Protein AF-A0A3M1PKY1-F1 (afdb_monomer_lite)

Radius of gyration: 22.25 Å; chains: 1; bounding box: 56×46×59 Å

Foldseek 3Di:
DPPPDQQFGPVQVAQLQADPVQVDPPHRHHGQADDQDCVPDDPPDDSDDPADDGPDNGGHDPPNRPVPADVVSLVVLLLQAWAADVVHPPPDLATDGDCCPVRPFWFFAQVQWDQDPVRAIDTHFTFGLQAAPPDQTQDDPFLRSHSGRLASVRSVVQVVQGWDFDAFQVAAHPPGGTNDGPGTHTDSHNHDPPPTDGNDDPSDGDDPDDDRDPPHDD

Secondary structure (DSSP, 8-state):
--SS-SS--GGGG-GGGB-S-TTSTT-TT-B-BPP--GGG--TTS-SS-S---TT--PPBPTTTTTTTS-SSTHHHHHHSSEE--SSPPTT----EES-TTTS-SEE-BGGG-EE-TTS-EE----EESS---STT-S--S-GGGTTS-SSHHHHHHHGGG--EEEEGGGSBPTTSSB--TT-EEEES--S--TTPPPPPPSP----------S----

Structure (mmCIF, N/CA/C/O backbone):
data_AF-A0A3M1PKY1-F1
#
_entry.id   AF-A0A3M1PKY1-F1
#
loop_
_atom_site.group_PDB
_atom_site.id
_atom_site.type_symbol
_atom_site.label_atom_id
_atom_site.label_alt_id
_atom_site.label_comp_id
_atom_site.label_asym_id
_atom_site.label_entity_id
_atom_site.label_seq_id
_atom_site.pdbx_PDB_ins_code
_atom_site.Cartn_x
_atom_site.Cartn_y
_atom_site.Cartn_z
_atom_site.occupancy
_atom_site.B_iso_or_equiv
_atom_site.auth_seq_id
_atom_site.auth_comp_id
_atom_site.auth_asym_id
_atom_site.auth_atom_id
_atom_site.pdbx_PDB_model_num
ATOM 1 N N . ARG A 1 1 ? -0.042 10.122 6.896 1.00 77.00 1 ARG A N 1
ATOM 2 C CA . ARG A 1 1 ? -1.422 10.672 6.772 1.00 77.00 1 ARG A CA 1
ATOM 3 C C . ARG A 1 1 ? -2.394 9.590 7.223 1.00 77.00 1 ARG A C 1
ATOM 5 O O . ARG A 1 1 ? -2.199 8.469 6.791 1.00 77.00 1 ARG A O 1
ATOM 12 N N . TYR A 1 2 ? -3.413 9.879 8.033 1.00 86.12 2 TYR A N 1
ATOM 13 C CA . TYR A 1 2 ? -4.391 8.859 8.444 1.00 86.12 2 TYR A CA 1
ATOM 14 C C . TYR A 1 2 ? -5.726 9.064 7.733 1.00 86.12 2 TYR A C 1
ATOM 16 O O . TYR A 1 2 ? -6.559 9.838 8.189 1.00 86.12 2 TYR A O 1
ATOM 24 N N . SER A 1 3 ? -5.879 8.438 6.563 1.00 87.69 3 SER A N 1
ATOM 25 C CA . SER A 1 3 ? -7.118 8.470 5.774 1.00 87.69 3 SER A CA 1
ATOM 26 C C . SER A 1 3 ? -7.299 7.176 4.952 1.00 87.69 3 SER A C 1
ATOM 28 O O . SER A 1 3 ? -7.178 7.218 3.730 1.00 87.69 3 SER A O 1
ATOM 30 N N . PRO A 1 4 ? -7.528 6.024 5.614 1.00 91.12 4 PRO A N 1
ATOM 31 C CA . PRO A 1 4 ? -7.287 5.759 7.037 1.00 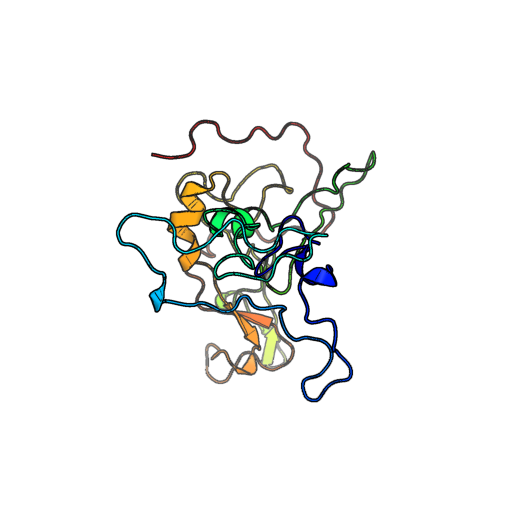91.12 4 PRO A CA 1
ATOM 32 C C . PRO A 1 4 ? -5.804 5.441 7.329 1.00 91.12 4 PRO A C 1
ATOM 34 O O . PRO A 1 4 ? -5.302 5.812 8.382 1.00 91.12 4 PRO A O 1
ATOM 37 N N . GLY A 1 5 ? -5.041 4.889 6.386 1.00 91.94 5 GLY A N 1
ATOM 38 C CA . GLY A 1 5 ? -3.658 4.445 6.610 1.00 91.94 5 GLY A CA 1
ATOM 39 C C . GLY A 1 5 ? -3.345 3.207 5.773 1.00 91.94 5 GLY A C 1
ATOM 40 O O . GLY A 1 5 ? -4.049 2.958 4.800 1.00 91.94 5 GLY A O 1
ATOM 41 N N . ILE A 1 6 ? -2.313 2.450 6.157 1.00 93.62 6 ILE A N 1
ATOM 42 C CA . ILE A 1 6 ? -2.043 1.107 5.613 1.00 93.62 6 ILE A CA 1
ATOM 43 C C . ILE A 1 6 ? -2.319 0.056 6.694 1.00 93.62 6 ILE A C 1
ATOM 45 O O . ILE A 1 6 ? -3.323 -0.639 6.608 1.00 93.62 6 ILE A O 1
ATOM 49 N N . ASP A 1 7 ? -1.496 -0.015 7.744 1.00 93.94 7 ASP A N 1
ATOM 50 C CA . ASP A 1 7 ? -1.654 -1.032 8.800 1.00 93.94 7 ASP A CA 1
ATOM 51 C C . ASP A 1 7 ? -2.586 -0.583 9.929 1.00 93.94 7 ASP A C 1
ATOM 53 O O . ASP A 1 7 ? -3.397 -1.357 10.429 1.00 93.94 7 ASP A O 1
ATOM 57 N N . LEU A 1 8 ? -2.450 0.679 10.344 1.00 94.75 8 LEU A N 1
ATOM 58 C CA . LEU A 1 8 ? -3.217 1.312 11.415 1.00 94.75 8 LEU A CA 1
ATOM 59 C C . LEU A 1 8 ? -3.572 2.749 11.020 1.00 94.75 8 LEU A C 1
ATOM 61 O O . LEU A 1 8 ? -3.025 3.318 10.070 1.00 94.75 8 LEU A O 1
ATOM 65 N N . THR A 1 9 ? -4.474 3.351 11.789 1.00 95.06 9 THR A N 1
ATOM 66 C CA . THR A 1 9 ? -4.980 4.707 11.553 1.00 95.06 9 THR A CA 1
ATOM 67 C C . THR A 1 9 ? -4.683 5.647 12.726 1.00 95.06 9 THR A C 1
ATOM 69 O O . THR A 1 9 ? -3.882 5.345 13.610 1.00 95.06 9 THR A O 1
ATOM 72 N N . PHE A 1 10 ? -5.346 6.804 12.750 1.00 93.62 10 PHE A N 1
ATOM 73 C CA . PHE A 1 10 ? -5.216 7.880 13.734 1.00 93.62 10 PHE A CA 1
ATOM 74 C C . PHE A 1 10 ? -5.269 7.428 15.203 1.00 93.62 10 PHE A C 1
ATOM 76 O O . PHE A 1 10 ? -4.725 8.131 16.052 1.00 93.62 10 PHE A O 1
ATOM 83 N N . ILE A 1 11 ? -5.846 6.259 15.497 1.00 95.12 11 ILE A N 1
ATOM 84 C CA . ILE A 1 11 ? -5.914 5.656 16.835 1.00 95.12 11 ILE A CA 1
ATOM 85 C C . ILE A 1 11 ? -4.547 5.513 17.511 1.00 95.12 11 ILE A C 1
ATOM 87 O O . ILE A 1 11 ? -4.452 5.657 18.721 1.00 95.12 11 ILE A O 1
ATOM 91 N N . VAL A 1 12 ? -3.458 5.318 16.756 1.00 94.06 12 VAL A N 1
ATOM 92 C CA . VAL A 1 12 ? -2.114 5.167 17.350 1.00 94.06 12 VAL A CA 1
ATOM 93 C C . VAL A 1 12 ? -1.591 6.451 17.995 1.00 94.06 12 VAL A C 1
ATOM 95 O O . VAL A 1 12 ? -0.599 6.414 18.721 1.00 94.06 12 VAL A O 1
ATOM 98 N N . ARG A 1 13 ? -2.226 7.596 17.713 1.00 92.38 13 ARG A N 1
ATOM 99 C CA . ARG A 1 13 ? -1.916 8.887 18.343 1.00 92.38 13 ARG A CA 1
ATOM 100 C C . ARG A 1 13 ? -2.754 9.159 19.588 1.00 92.38 13 ARG A C 1
ATOM 102 O O . ARG A 1 13 ? -2.488 10.143 20.270 1.00 92.38 13 ARG A O 1
ATOM 109 N N . ASP A 1 14 ? -3.767 8.344 19.850 1.00 93.06 14 ASP A N 1
ATOM 110 C CA . ASP A 1 14 ? -4.622 8.505 21.013 1.00 93.06 14 ASP A CA 1
ATOM 111 C C . ASP A 1 14 ? -3.948 7.889 22.242 1.00 93.06 14 ASP A C 1
ATOM 113 O O . ASP A 1 14 ? -3.628 6.702 22.261 1.00 93.06 14 ASP A O 1
ATOM 117 N N . THR A 1 15 ? -3.743 8.688 23.287 1.00 90.75 15 THR A N 1
ATOM 118 C CA . THR A 1 15 ? -3.152 8.207 24.539 1.00 90.75 15 THR A CA 1
ATOM 119 C C . THR A 1 15 ? -4.043 7.191 25.251 1.00 90.75 15 THR A C 1
ATOM 121 O O . THR A 1 15 ? -3.512 6.356 25.974 1.00 90.75 15 THR A O 1
ATOM 124 N N . HIS A 1 16 ? -5.362 7.203 25.014 1.00 91.25 16 HIS A N 1
ATOM 125 C CA . HIS A 1 16 ? -6.303 6.237 25.598 1.00 91.25 16 HIS A CA 1
ATOM 126 C C . HIS A 1 16 ? -6.153 4.818 25.020 1.00 91.25 16 HIS A C 1
ATOM 128 O O . HIS A 1 16 ? -6.602 3.850 25.636 1.00 91.25 16 HIS A O 1
ATOM 134 N N . LEU A 1 17 ? -5.485 4.669 23.866 1.00 93.75 17 LEU A N 1
ATOM 135 C CA . LEU A 1 17 ? -5.123 3.358 23.320 1.00 93.75 17 LEU A CA 1
ATOM 136 C C . LEU A 1 17 ? -4.111 2.629 24.223 1.00 93.75 17 LEU A C 1
ATOM 138 O O . LEU A 1 17 ? -4.041 1.396 24.225 1.00 93.75 17 LEU A O 1
ATOM 142 N N . TYR A 1 18 ? -3.310 3.384 24.976 1.00 91.56 18 TYR A N 1
ATOM 143 C CA . TYR A 1 18 ? -2.183 2.871 25.739 1.00 91.56 18 TYR A CA 1
ATOM 144 C C . TYR A 1 18 ? -2.478 2.824 27.239 1.00 91.56 18 TYR A C 1
ATOM 146 O O . TYR A 1 18 ? -3.252 3.611 27.778 1.00 91.56 18 TYR A O 1
ATOM 154 N N . ALA A 1 19 ? -1.828 1.895 27.934 1.00 89.50 19 ALA A N 1
ATOM 155 C CA . ALA A 1 19 ? -1.810 1.857 29.385 1.00 89.50 19 ALA A CA 1
ATOM 156 C C . ALA A 1 19 ? -1.129 3.125 29.925 1.00 89.50 19 ALA A C 1
ATOM 158 O O . ALA A 1 19 ? -0.033 3.489 29.497 1.00 89.50 19 ALA A O 1
ATOM 159 N N . THR A 1 20 ? -1.780 3.791 30.876 1.00 80.56 20 THR A N 1
ATOM 160 C CA . THR A 1 20 ? -1.341 5.093 31.400 1.00 80.56 20 THR A CA 1
ATOM 161 C C . THR A 1 20 ? -0.211 4.992 32.425 1.00 80.56 20 THR A C 1
ATOM 163 O O . THR A 1 20 ? 0.502 5.974 32.627 1.00 80.56 20 THR A O 1
ATOM 166 N N . ASP A 1 21 ? 0.017 3.817 33.024 1.00 81.19 21 ASP A N 1
ATOM 167 C CA . ASP A 1 21 ? 1.175 3.543 33.889 1.00 81.19 21 ASP A CA 1
ATOM 168 C C . ASP A 1 21 ? 2.452 3.291 33.063 1.00 81.19 21 ASP A C 1
ATOM 170 O O . ASP A 1 21 ? 3.049 2.212 33.051 1.00 81.19 21 ASP A O 1
ATOM 174 N N . TRP A 1 22 ? 2.859 4.307 32.306 1.00 74.50 22 TRP A N 1
ATOM 175 C CA . TRP A 1 22 ? 3.984 4.222 31.378 1.00 74.50 22 TRP A CA 1
ATOM 176 C C . TRP A 1 22 ? 5.361 4.239 32.058 1.00 74.50 22 TRP A C 1
ATOM 178 O O . TRP A 1 22 ? 6.353 3.864 31.428 1.00 74.50 22 TRP A O 1
ATOM 188 N N . GLN A 1 23 ? 5.428 4.683 33.319 1.00 74.19 23 GLN A N 1
ATOM 189 C CA . GLN A 1 23 ? 6.644 4.689 34.148 1.00 74.19 23 GLN A CA 1
ATOM 190 C C . GLN A 1 23 ? 6.839 3.379 34.926 1.00 74.19 23 GLN A C 1
ATOM 192 O O . GLN A 1 23 ? 7.868 3.203 35.580 1.00 74.19 23 GLN A O 1
ATOM 197 N N . GLY A 1 24 ? 5.876 2.459 34.850 1.00 74.12 24 GLY A N 1
ATOM 198 C CA . GLY A 1 24 ? 5.998 1.115 35.392 1.00 74.12 24 GLY A CA 1
ATOM 199 C C . GLY A 1 24 ? 6.999 0.243 34.624 1.00 74.12 24 GLY A C 1
ATOM 200 O O . GLY A 1 24 ? 7.675 0.659 33.683 1.00 74.12 24 GLY A O 1
ATOM 201 N N . VAL A 1 25 ? 7.064 -1.034 35.004 1.00 70.44 25 VAL A N 1
ATOM 202 C CA . VAL A 1 25 ? 8.068 -2.015 34.533 1.00 70.44 25 VAL A CA 1
ATOM 203 C C . VAL A 1 25 ? 8.098 -2.191 33.003 1.00 70.44 25 VAL A C 1
ATOM 205 O O . VAL A 1 25 ? 9.086 -2.663 32.446 1.00 70.44 25 VAL A O 1
ATOM 208 N N . THR A 1 26 ? 7.017 -1.846 32.301 1.00 64.50 26 THR A N 1
ATOM 209 C CA . THR A 1 26 ? 6.795 -2.229 30.899 1.00 64.50 26 THR A CA 1
ATOM 210 C C . THR A 1 26 ? 6.888 -1.094 29.873 1.00 64.50 26 THR A C 1
ATOM 212 O O . THR A 1 26 ? 6.894 -1.406 28.678 1.00 64.50 26 THR A O 1
ATOM 215 N N . GLY A 1 27 ? 7.037 0.163 30.309 1.00 69.62 27 GLY A N 1
ATOM 216 C CA . GLY A 1 27 ? 7.303 1.328 29.455 1.00 69.62 27 GLY A CA 1
ATOM 217 C C . GLY A 1 27 ? 6.096 1.904 28.679 1.00 69.62 27 GLY A C 1
ATOM 218 O O . GLY A 1 27 ? 5.007 1.328 28.685 1.00 69.62 27 GLY A O 1
ATOM 219 N N . PRO A 1 28 ? 6.292 3.028 27.959 1.00 71.31 28 PRO A N 1
ATOM 220 C CA . PRO A 1 28 ? 5.226 3.920 27.467 1.00 71.31 28 PRO A CA 1
ATOM 221 C C . PRO A 1 28 ? 4.337 3.467 26.305 1.00 71.31 28 PRO A C 1
ATOM 223 O O . PRO A 1 28 ? 3.527 4.257 25.834 1.00 71.31 28 PRO A O 1
ATOM 226 N N . PHE A 1 29 ? 4.433 2.222 25.840 1.00 85.00 29 PHE A N 1
ATOM 227 C CA . PHE A 1 29 ? 3.763 1.792 24.601 1.00 85.00 29 PHE A CA 1
ATOM 228 C C . PHE A 1 29 ? 3.041 0.448 24.733 1.00 85.00 29 PHE A C 1
ATOM 230 O O . PHE A 1 29 ? 3.012 -0.360 23.803 1.00 85.00 29 PHE A O 1
ATOM 237 N N . ARG A 1 30 ? 2.473 0.166 25.908 1.00 90.19 30 ARG A N 1
ATOM 238 C CA . ARG A 1 30 ? 1.601 -1.001 26.092 1.00 90.19 30 ARG A CA 1
ATOM 239 C C . ARG A 1 30 ? 0.174 -0.640 25.737 1.00 90.19 30 ARG A C 1
ATOM 241 O O . ARG A 1 30 ? -0.308 0.393 26.169 1.00 90.19 30 ARG A O 1
ATOM 248 N N . ILE A 1 31 ? -0.495 -1.501 24.980 1.00 92.75 31 ILE A N 1
ATOM 249 C CA . ILE A 1 31 ? -1.923 -1.362 24.689 1.00 92.75 31 ILE A CA 1
ATOM 250 C C . ILE A 1 31 ? -2.722 -1.545 25.985 1.00 92.75 31 ILE A C 1
ATOM 252 O O . ILE A 1 31 ? -2.441 -2.468 26.756 1.00 92.75 31 ILE A O 1
ATOM 256 N N . ASN A 1 32 ? -3.720 -0.688 26.206 1.00 92.75 32 ASN A N 1
ATOM 257 C CA . ASN A 1 32 ? -4.683 -0.788 27.303 1.00 92.75 32 ASN A CA 1
ATOM 258 C C . ASN A 1 32 ? -5.652 -1.957 27.056 1.00 92.75 32 ASN A C 1
ATOM 260 O O . ASN A 1 32 ? -6.797 -1.757 26.666 1.00 92.75 32 ASN A O 1
ATOM 264 N N . ARG A 1 33 ? -5.164 -3.193 27.162 1.00 93.81 33 ARG A N 1
ATOM 265 C CA . ARG A 1 33 ? -5.899 -4.397 26.747 1.00 93.81 33 ARG A CA 1
ATOM 266 C C . ARG A 1 33 ? -7.099 -4.698 27.653 1.00 93.81 33 ARG A C 1
ATOM 268 O O . ARG A 1 33 ? -7.014 -4.543 28.869 1.00 93.81 33 ARG A O 1
ATOM 275 N N . ALA A 1 34 ? -8.170 -5.231 27.073 1.00 95.06 34 ALA A N 1
ATOM 276 C CA . ALA A 1 34 ? -9.262 -5.833 27.830 1.00 95.06 34 ALA A CA 1
ATOM 277 C C . ALA A 1 34 ? -8.858 -7.222 28.348 1.00 95.06 34 ALA A C 1
ATOM 279 O O . ALA A 1 34 ? -8.212 -7.997 27.636 1.00 95.06 34 ALA A O 1
ATOM 280 N N . ASP A 1 35 ? -9.259 -7.559 29.574 1.00 94.25 35 ASP A N 1
ATOM 281 C CA . ASP A 1 35 ? -9.145 -8.925 30.083 1.00 94.25 35 ASP A CA 1
ATOM 282 C C . ASP A 1 35 ? -10.333 -9.766 29.589 1.00 94.25 35 ASP A C 1
ATOM 284 O O . ASP A 1 35 ? -11.496 -9.414 29.787 1.00 94.25 35 ASP A O 1
ATOM 288 N N . LEU A 1 36 ? -10.035 -10.892 28.934 1.00 94.75 36 LEU A N 1
ATOM 289 C CA . LEU A 1 36 ? -11.033 -11.773 28.323 1.00 94.75 36 LEU A CA 1
ATOM 290 C C . LEU A 1 36 ? -11.349 -12.960 29.243 1.00 94.75 36 LEU A C 1
ATOM 292 O O . LEU A 1 36 ? -10.569 -13.907 29.350 1.00 94.75 36 LEU A O 1
ATOM 296 N N . ASP A 1 37 ? -12.514 -12.923 29.889 1.00 95.31 37 ASP A N 1
ATOM 297 C CA . ASP A 1 37 ? -13.004 -13.991 30.765 1.00 95.31 37 ASP A CA 1
ATOM 298 C C . ASP A 1 37 ? -13.916 -14.965 30.004 1.00 95.31 37 ASP A C 1
ATOM 300 O O . ASP A 1 37 ? -15.139 -14.820 29.967 1.00 95.31 37 ASP A O 1
ATOM 304 N N . TYR A 1 38 ? -13.310 -15.987 29.400 1.00 95.12 38 TYR A N 1
ATOM 305 C CA . TYR A 1 38 ? -14.024 -16.997 28.612 1.00 95.12 38 TYR A CA 1
ATOM 306 C C . TYR A 1 38 ? -15.010 -17.846 29.425 1.00 95.12 38 TYR A C 1
ATOM 308 O O . TYR A 1 38 ? -15.878 -18.482 28.830 1.00 95.12 38 TYR A O 1
ATOM 316 N N . SER A 1 39 ? -14.941 -17.844 30.763 1.00 96.88 39 SER A N 1
ATOM 317 C CA . SER A 1 39 ? -15.941 -18.542 31.588 1.00 96.88 39 SER A CA 1
ATOM 318 C C . SER A 1 39 ? -17.333 -17.903 31.488 1.00 96.88 39 SER A C 1
ATOM 320 O O . SER A 1 39 ? -18.337 -18.559 31.760 1.00 96.88 39 SER A O 1
ATOM 322 N N . LYS A 1 40 ? -17.396 -16.639 31.044 1.00 94.31 40 LYS A N 1
ATOM 323 C CA . LYS A 1 40 ? -18.632 -15.885 30.791 1.00 94.31 40 LYS A CA 1
ATOM 324 C C . LYS A 1 40 ? -19.115 -15.982 29.345 1.00 94.31 40 LYS A C 1
ATOM 326 O O . LYS A 1 40 ? -20.126 -15.370 29.010 1.00 94.31 40 LYS A O 1
ATOM 331 N N . ALA A 1 41 ? -18.408 -16.711 28.481 1.00 96.44 41 ALA A N 1
ATOM 332 C CA . ALA A 1 41 ? -18.818 -16.871 27.095 1.00 96.44 41 ALA A CA 1
ATOM 333 C C . ALA A 1 41 ? -20.114 -17.689 27.022 1.00 96.44 41 ALA A C 1
ATOM 335 O O . ALA A 1 41 ? -20.169 -18.847 27.439 1.00 96.44 41 ALA A O 1
ATOM 336 N N . VAL A 1 42 ? -21.160 -17.079 26.468 1.00 97.00 42 VAL A N 1
ATOM 337 C CA . VAL A 1 42 ? -22.446 -17.733 26.225 1.00 97.00 42 VAL A CA 1
ATOM 338 C C . VAL A 1 42 ? -22.562 -18.008 24.737 1.00 97.00 42 VAL A C 1
ATOM 340 O O . VAL A 1 42 ? -22.343 -17.127 23.907 1.00 97.00 42 VAL A O 1
ATOM 343 N N . LYS A 1 43 ? -22.909 -19.249 24.399 1.00 96.12 43 LYS A N 1
ATOM 344 C CA . LYS A 1 43 ? -23.152 -19.647 23.016 1.00 96.12 43 LYS A CA 1
ATOM 345 C C . LYS A 1 43 ? -24.222 -18.740 22.389 1.00 96.12 43 LYS A C 1
ATOM 347 O O . LYS A 1 43 ? -25.213 -18.421 23.036 1.00 96.12 43 LYS A O 1
ATOM 352 N N . ASP A 1 44 ? -24.003 -18.348 21.137 1.00 95.94 44 ASP A N 1
ATOM 353 C CA . ASP A 1 44 ? -24.903 -17.513 20.326 1.00 95.94 44 ASP A CA 1
ATOM 354 C C . ASP A 1 44 ? -25.081 -16.056 20.812 1.00 95.94 44 ASP A C 1
ATOM 356 O O . ASP A 1 44 ? -25.879 -15.313 20.241 1.00 95.94 44 ASP A O 1
ATOM 360 N N . LEU A 1 45 ? -24.302 -15.608 21.807 1.00 96.12 45 LEU A N 1
ATOM 361 C CA . LEU A 1 45 ? -24.205 -14.198 22.195 1.00 96.12 45 LEU A CA 1
ATOM 362 C C . LEU A 1 45 ? -22.831 -13.617 21.825 1.00 96.12 45 LEU A C 1
ATOM 364 O O . LEU A 1 45 ? -21.823 -14.325 21.914 1.00 96.12 45 LEU A O 1
ATOM 368 N N . PRO A 1 46 ? -22.754 -12.330 21.430 1.00 94.75 46 PRO A N 1
ATOM 369 C CA . PRO A 1 46 ? -21.475 -11.656 21.253 1.00 94.75 46 PRO A CA 1
ATOM 370 C C . PRO A 1 46 ? -20.656 -11.703 22.546 1.00 94.75 46 PRO A C 1
ATOM 372 O O . PRO A 1 46 ? -21.134 -11.311 23.608 1.00 94.75 46 PRO A O 1
ATOM 375 N N . PHE A 1 47 ? -19.423 -12.197 22.446 1.00 95.81 47 PHE A N 1
ATOM 376 C CA . PHE A 1 47 ? -18.484 -12.213 23.568 1.00 95.81 47 PHE A CA 1
ATOM 377 C C . PHE A 1 47 ? -17.775 -10.864 23.745 1.00 95.81 47 PHE A C 1
ATOM 379 O O . PHE A 1 47 ? -17.528 -10.436 24.868 1.00 95.81 47 PHE A O 1
ATOM 386 N N . LEU A 1 48 ? -17.455 -10.210 22.626 1.00 95.19 48 LEU A N 1
ATOM 387 C CA . LEU A 1 48 ? -16.858 -8.878 22.583 1.00 95.19 48 LEU A CA 1
ATOM 388 C C . LEU A 1 48 ? -17.949 -7.803 22.600 1.00 95.19 48 LEU A C 1
ATOM 390 O O . LEU A 1 48 ? -19.074 -8.031 22.145 1.00 95.19 48 LEU A O 1
ATOM 394 N N . ASN A 1 49 ? -17.596 -6.627 23.103 1.00 92.06 49 ASN A N 1
ATOM 395 C CA . ASN A 1 49 ? -18.432 -5.438 23.122 1.00 92.06 49 ASN A CA 1
ATOM 396 C C . ASN A 1 49 ? -18.007 -4.478 21.998 1.00 92.06 49 ASN A C 1
ATOM 398 O O . ASN A 1 49 ? -17.379 -4.848 21.011 1.00 92.06 49 ASN A O 1
ATOM 402 N N . VAL A 1 50 ? -18.374 -3.202 22.134 1.00 92.56 50 VAL A N 1
ATOM 403 C CA . VAL A 1 50 ? -17.914 -2.135 21.230 1.00 92.56 50 VAL A CA 1
ATOM 404 C C . VAL A 1 50 ? -16.402 -1.890 21.354 1.00 92.56 50 VAL A C 1
ATOM 406 O O . VAL A 1 50 ? -15.808 -1.362 20.412 1.00 92.56 50 VAL A O 1
ATOM 409 N N . GLY A 1 51 ? -15.798 -2.255 22.490 1.00 93.56 51 GLY A N 1
ATOM 410 C CA . GLY A 1 51 ? -14.376 -2.073 22.770 1.00 93.56 51 GLY A CA 1
ATOM 411 C C . GLY A 1 51 ? -13.933 -0.607 22.797 1.00 93.56 51 GLY A C 1
ATOM 412 O O . GLY A 1 51 ? -14.715 0.316 23.060 1.00 93.56 51 GLY A O 1
ATOM 413 N N . TYR A 1 52 ? -12.657 -0.398 22.495 1.00 95.81 52 TYR A N 1
ATOM 414 C CA . TYR A 1 52 ? -12.014 0.902 22.379 1.00 95.81 52 TYR A CA 1
ATOM 415 C C . TYR A 1 52 ? -12.618 1.734 21.239 1.00 95.81 52 TYR A C 1
ATOM 417 O O . TYR A 1 52 ? -12.803 1.281 20.107 1.00 95.81 52 TYR A O 1
ATOM 425 N N . VAL A 1 53 ? -12.884 3.002 21.529 1.00 94.62 53 VAL A N 1
ATOM 426 C CA . VAL A 1 53 ? -13.230 4.043 20.557 1.00 94.62 53 VAL A CA 1
ATOM 427 C C . VAL A 1 53 ? -12.421 5.276 20.959 1.00 94.62 53 VAL A C 1
ATOM 429 O O . VAL A 1 53 ? -12.299 5.518 22.161 1.00 94.62 53 VAL A O 1
ATOM 432 N N . PRO A 1 54 ? -11.884 6.054 20.004 1.00 93.31 54 PRO A N 1
ATOM 433 C CA . PRO A 1 54 ? -11.048 7.208 20.305 1.00 93.31 54 PRO A CA 1
ATOM 434 C C . PRO A 1 54 ? -11.620 8.117 21.387 1.00 93.31 54 PRO A C 1
ATOM 436 O O . PRO A 1 54 ? -12.822 8.406 21.381 1.00 93.31 54 PRO A O 1
ATOM 439 N N . LEU A 1 55 ? -10.738 8.609 22.260 1.00 89.38 55 LEU A N 1
ATOM 440 C CA . LEU A 1 55 ? -11.066 9.513 23.371 1.00 89.38 55 LEU A CA 1
ATOM 441 C C . LEU A 1 55 ? -11.966 8.888 24.456 1.00 89.38 55 LEU A C 1
ATOM 443 O O . LEU A 1 55 ? -12.589 9.614 25.232 1.00 89.38 55 LEU A O 1
ATOM 447 N N . ARG A 1 56 ? -12.072 7.552 24.511 1.00 88.88 56 ARG A N 1
ATOM 448 C CA . ARG A 1 56 ? -12.793 6.821 25.565 1.00 88.88 56 ARG A CA 1
ATOM 449 C C . ARG A 1 56 ? -11.850 5.874 26.294 1.00 88.88 56 ARG A C 1
ATOM 451 O O . ARG A 1 56 ? -10.965 5.286 25.689 1.00 88.88 56 ARG A O 1
ATOM 458 N N . ASP A 1 57 ? -12.125 5.653 27.576 1.00 88.94 57 ASP A N 1
ATOM 459 C CA . ASP A 1 57 ? -11.301 4.812 28.459 1.00 88.94 57 ASP A CA 1
ATOM 460 C C . ASP A 1 57 ? -11.615 3.310 28.384 1.00 88.94 57 ASP A C 1
ATOM 462 O O . ASP A 1 57 ? -11.091 2.525 29.173 1.00 88.94 57 ASP A O 1
ATOM 466 N N . ALA A 1 58 ? -12.496 2.894 27.469 1.00 93.56 58 ALA A N 1
ATOM 467 C CA . ALA A 1 58 ? -12.798 1.480 27.293 1.00 93.56 58 ALA A CA 1
ATOM 468 C C . ALA A 1 58 ? -11.523 0.729 26.868 1.00 93.56 58 ALA A C 1
ATOM 470 O O . ALA A 1 58 ? -10.825 1.194 25.960 1.00 93.56 58 ALA A O 1
ATOM 471 N N . PRO A 1 59 ? -11.214 -0.416 27.499 1.00 94.31 59 PRO A N 1
ATOM 472 C CA . PRO A 1 59 ? -10.037 -1.179 27.138 1.00 94.31 59 PRO A CA 1
ATOM 473 C C . PRO A 1 59 ? -10.184 -1.775 25.732 1.00 94.31 59 PRO A C 1
ATOM 475 O O . PRO A 1 59 ? -11.285 -1.996 25.226 1.00 94.31 59 PRO A O 1
ATOM 478 N N . VAL A 1 60 ? -9.043 -2.028 25.106 1.00 96.44 60 VAL A N 1
ATOM 479 C CA . VAL A 1 60 ? -8.902 -2.496 23.730 1.00 96.44 60 VAL A CA 1
ATOM 480 C C . VAL A 1 60 ? -9.217 -3.987 23.657 1.00 96.44 60 VAL A C 1
ATOM 482 O O . VAL A 1 60 ? -8.529 -4.813 24.265 1.00 96.44 60 VAL A O 1
ATOM 485 N N . GLU A 1 61 ? -10.239 -4.329 22.883 1.00 97.25 61 GLU A N 1
ATOM 486 C CA . GLU A 1 61 ? -10.674 -5.689 22.581 1.00 97.25 61 GLU A CA 1
ATOM 487 C C . GLU A 1 61 ? -10.106 -6.168 21.221 1.00 97.25 61 GLU A C 1
ATOM 489 O O . GLU A 1 61 ? -9.665 -5.362 20.390 1.00 97.25 61 GLU A O 1
ATOM 494 N N . PRO A 1 62 ? -10.069 -7.490 20.953 1.00 97.19 62 PRO A N 1
ATOM 495 C CA . PRO A 1 62 ? -9.652 -8.012 19.652 1.00 97.19 62 PRO A CA 1
ATOM 496 C C . PRO A 1 62 ? -10.438 -7.392 18.485 1.00 97.19 62 PRO A C 1
ATOM 498 O O . PRO A 1 62 ? -11.663 -7.406 18.470 1.00 97.19 62 PRO A O 1
ATOM 501 N N . GLY A 1 63 ? -9.721 -6.877 17.481 1.00 95.88 63 GLY A N 1
ATOM 502 C CA . GLY A 1 63 ? -10.297 -6.206 16.306 1.00 95.88 63 GLY A CA 1
ATOM 503 C C . GLY A 1 63 ? -10.298 -4.675 16.380 1.00 95.88 63 GLY A C 1
ATOM 504 O O . GLY A 1 63 ? -10.337 -4.015 15.342 1.00 95.88 63 GLY A O 1
ATOM 505 N N . ASP A 1 64 ? -10.142 -4.085 17.567 1.00 97.25 64 ASP A N 1
ATOM 506 C CA . ASP A 1 64 ? -10.181 -2.625 17.738 1.00 97.25 64 ASP A CA 1
ATOM 507 C C . ASP A 1 64 ? -9.062 -1.877 17.009 1.00 97.25 64 ASP A C 1
ATOM 509 O O . ASP A 1 64 ? -9.232 -0.716 16.642 1.00 97.25 64 ASP A O 1
ATOM 513 N N . LEU A 1 65 ? -7.933 -2.539 16.751 1.00 96.06 65 LEU A N 1
ATOM 514 C CA . LEU A 1 65 ? -6.820 -1.944 16.012 1.00 96.06 65 LEU A CA 1
ATOM 515 C C . LEU A 1 65 ? -7.108 -1.798 14.509 1.00 96.06 65 LEU A C 1
ATOM 517 O O . LEU A 1 65 ? -6.593 -0.877 13.881 1.00 96.06 65 LEU A O 1
ATOM 521 N N . CYS A 1 66 ? -7.934 -2.676 13.930 1.00 95.75 66 CYS A N 1
ATOM 522 C CA . CYS A 1 66 ? -8.164 -2.733 12.483 1.00 95.75 66 CYS A CA 1
ATOM 523 C C . CYS A 1 66 ? -9.594 -2.376 12.053 1.00 95.75 66 CYS A C 1
ATOM 525 O O . CYS A 1 66 ? -9.816 -2.126 10.871 1.00 95.75 66 CYS A O 1
ATOM 527 N N . LYS A 1 67 ? -10.561 -2.274 12.978 1.00 95.44 67 LYS A N 1
ATOM 528 C CA . LYS A 1 67 ? -11.970 -1.968 12.651 1.00 95.44 67 LYS A CA 1
ATOM 529 C C . LYS A 1 67 ? -12.207 -0.599 11.998 1.00 95.44 67 LYS A C 1
ATOM 531 O O . LYS A 1 67 ? -13.301 -0.334 11.514 1.00 95.44 67 LYS A O 1
ATOM 536 N N . PHE A 1 68 ? -11.205 0.276 12.014 1.00 95.81 68 PHE A N 1
ATOM 537 C CA . PHE A 1 68 ? -11.249 1.609 11.408 1.00 95.81 68 PHE A CA 1
ATOM 538 C C . PHE A 1 68 ? -10.673 1.658 9.982 1.00 95.81 68 PHE A C 1
ATOM 540 O O . PHE A 1 68 ? -10.640 2.731 9.377 1.00 95.81 68 PHE A O 1
ATOM 547 N N . MET A 1 69 ? -10.177 0.530 9.475 1.00 97.06 69 MET A N 1
ATOM 548 C CA . MET A 1 69 ? -9.624 0.401 8.127 1.00 97.06 69 MET A CA 1
ATOM 549 C C . MET A 1 69 ? -10.725 0.010 7.134 1.00 97.06 69 MET A C 1
ATOM 551 O O . MET A 1 69 ? -11.814 -0.412 7.538 1.00 97.06 69 MET A O 1
ATOM 555 N N . ALA A 1 70 ? -10.465 0.139 5.833 1.00 95.94 70 ALA A N 1
ATOM 556 C CA . ALA A 1 70 ? -11.419 -0.303 4.825 1.00 95.94 70 ALA A CA 1
ATOM 557 C C . ALA A 1 70 ? -11.622 -1.824 4.861 1.00 95.94 70 ALA A C 1
ATOM 559 O O . ALA A 1 70 ? -10.707 -2.606 5.130 1.00 95.94 70 ALA A O 1
ATOM 560 N N . LEU A 1 71 ? -12.843 -2.240 4.523 1.00 94.81 71 LEU A N 1
ATOM 561 C CA . LEU A 1 71 ? -13.213 -3.637 4.347 1.00 94.81 71 LEU A CA 1
ATOM 562 C C . LEU A 1 71 ? -13.686 -3.850 2.898 1.00 94.81 71 LEU A C 1
ATOM 564 O O . LEU A 1 71 ? -14.755 -3.351 2.545 1.00 94.81 71 LEU A O 1
ATOM 568 N N . PRO A 1 72 ? -12.923 -4.577 2.057 1.00 95.88 72 PRO A N 1
ATOM 569 C CA . PRO A 1 72 ? -11.599 -5.150 2.332 1.00 95.88 72 PRO A CA 1
ATOM 570 C C . PRO A 1 72 ? -10.463 -4.104 2.311 1.00 95.88 72 PRO A C 1
ATOM 572 O O . PRO A 1 72 ? -10.595 -3.034 1.717 1.00 95.88 72 PRO A O 1
ATOM 575 N N . TRP A 1 73 ? -9.309 -4.447 2.897 1.00 96.94 73 TRP A N 1
ATOM 576 C CA . TRP A 1 73 ? -8.118 -3.579 2.956 1.00 96.94 73 TRP A CA 1
ATOM 577 C C . TRP A 1 73 ? -7.563 -3.216 1.569 1.00 96.94 73 TRP A C 1
ATOM 579 O O . TRP A 1 73 ? -6.923 -2.178 1.395 1.00 96.94 73 TRP A O 1
ATOM 589 N N . HIS A 1 74 ? -7.843 -4.042 0.555 1.00 96.88 74 HIS A N 1
ATOM 590 C CA . HIS A 1 74 ? -7.521 -3.779 -0.849 1.00 96.88 74 HIS A CA 1
ATOM 591 C C . HIS A 1 74 ? -8.020 -2.413 -1.314 1.00 96.88 74 HIS A C 1
ATOM 593 O O . HIS A 1 74 ? -7.366 -1.765 -2.128 1.00 96.88 74 HIS A O 1
ATOM 599 N N . CYS A 1 75 ? -9.147 -1.953 -0.768 1.00 94.56 75 CYS A N 1
ATOM 600 C CA . CYS A 1 75 ? -9.694 -0.642 -1.073 1.00 94.56 75 CYS A CA 1
ATOM 601 C C . CYS A 1 75 ? -8.751 0.485 -0.639 1.00 94.56 75 CYS A C 1
ATOM 603 O O . CYS A 1 75 ? -8.489 1.396 -1.429 1.00 94.56 75 CYS A O 1
ATOM 605 N N . ASP A 1 76 ? -8.188 0.403 0.568 1.00 95.00 76 ASP A N 1
ATOM 606 C CA . ASP A 1 76 ? -7.205 1.376 1.050 1.00 95.00 76 ASP A CA 1
ATOM 607 C C . ASP A 1 76 ? -5.927 1.314 0.210 1.00 95.00 76 ASP A C 1
ATOM 609 O O . ASP A 1 76 ? -5.434 2.348 -0.246 1.00 95.00 76 ASP A O 1
ATOM 613 N N . TYR A 1 77 ? -5.427 0.110 -0.084 1.00 95.31 77 TYR A N 1
ATOM 614 C CA . TYR A 1 77 ? -4.205 -0.063 -0.874 1.00 95.31 77 TYR A CA 1
ATOM 615 C C . TYR A 1 77 ? -4.341 0.488 -2.305 1.00 95.31 77 TYR A C 1
ATOM 617 O O . TYR A 1 77 ? -3.445 1.191 -2.791 1.00 95.31 77 TYR A O 1
ATOM 625 N N . ASN A 1 78 ? -5.466 0.216 -2.978 1.00 94.81 78 ASN A N 1
ATOM 626 C CA . ASN A 1 78 ? -5.745 0.747 -4.314 1.00 94.81 78 ASN A CA 1
ATOM 627 C C . ASN A 1 78 ? -5.869 2.279 -4.284 1.00 94.81 78 ASN A C 1
ATOM 629 O O . ASN A 1 78 ? -5.314 2.971 -5.137 1.00 94.81 78 ASN A O 1
ATOM 633 N N . SER A 1 79 ? -6.539 2.815 -3.258 1.00 91.38 79 SER A N 1
ATOM 634 C CA . SER A 1 79 ? -6.751 4.259 -3.084 1.00 91.38 79 SER A CA 1
ATOM 635 C C . SER A 1 79 ? -5.482 5.029 -2.741 1.00 91.38 79 SER A C 1
ATOM 637 O O . SER A 1 79 ? -5.362 6.209 -3.087 1.00 91.38 79 SER A O 1
ATOM 639 N N . CYS A 1 80 ? -4.544 4.378 -2.049 1.00 90.56 80 CYS A N 1
ATOM 640 C CA . CYS A 1 80 ? -3.319 4.963 -1.514 1.00 90.56 80 CYS A CA 1
ATOM 641 C C . CYS A 1 80 ? -2.225 5.167 -2.585 1.00 90.56 80 CYS A C 1
ATOM 643 O O . CYS A 1 80 ? -1.036 4.939 -2.352 1.00 90.56 80 CYS A O 1
ATOM 645 N N . ALA A 1 81 ? -2.626 5.631 -3.768 1.00 88.69 81 ALA A N 1
ATOM 646 C CA . ALA A 1 81 ? -1.735 6.080 -4.828 1.00 88.69 81 ALA A CA 1
ATOM 647 C C . ALA A 1 81 ? -1.594 7.618 -4.808 1.00 88.69 81 ALA A C 1
ATOM 649 O O . ALA A 1 81 ? -1.644 8.266 -3.753 1.00 88.69 81 ALA A O 1
ATOM 650 N N . VAL A 1 82 ? -1.417 8.214 -5.984 1.00 86.69 82 VAL A N 1
ATOM 651 C CA . VAL A 1 82 ? -1.312 9.665 -6.176 1.00 86.69 82 VAL A CA 1
ATOM 652 C C . VAL A 1 82 ? -2.681 10.334 -6.130 1.00 86.69 82 VAL A C 1
ATOM 654 O O . VAL A 1 82 ? -3.652 9.776 -6.620 1.00 86.69 82 VAL A O 1
ATOM 657 N N . HIS A 1 83 ? -2.792 11.498 -5.509 1.00 80.88 83 HIS A N 1
ATOM 658 C CA . HIS A 1 83 ? -4.039 12.263 -5.405 1.00 80.88 83 HIS A CA 1
ATOM 659 C C . HIS A 1 83 ? -3.709 13.742 -5.222 1.00 80.88 83 HIS A C 1
ATOM 661 O O . HIS A 1 83 ? -2.627 14.094 -4.753 1.00 80.88 83 HIS A O 1
ATOM 667 N N . GLU A 1 84 ? -4.633 14.614 -5.603 1.00 79.44 84 GLU A N 1
ATOM 668 C CA . GLU A 1 84 ? -4.530 16.037 -5.286 1.00 79.44 84 GLU A CA 1
ATOM 669 C C . GLU A 1 84 ? -4.697 16.244 -3.767 1.00 79.44 84 GLU A C 1
ATOM 671 O O . GLU A 1 84 ? -5.282 15.387 -3.091 1.00 79.44 84 GLU A O 1
ATOM 676 N N . PRO A 1 85 ? -4.204 17.358 -3.195 1.00 77.06 85 PRO A N 1
ATOM 677 C CA . PRO A 1 85 ? -4.616 17.765 -1.858 1.00 77.06 85 PRO A CA 1
ATOM 678 C C . PRO A 1 85 ? -6.132 17.849 -1.760 1.00 77.06 85 PRO A C 1
ATOM 680 O O . PRO A 1 85 ? -6.803 18.189 -2.731 1.00 77.06 85 PRO A O 1
ATOM 683 N N . ASP A 1 86 ? -6.657 17.612 -0.566 1.00 71.81 86 ASP A N 1
ATOM 684 C CA . ASP A 1 86 ? -8.071 17.805 -0.277 1.00 71.81 86 ASP A CA 1
ATOM 685 C C . ASP A 1 86 ? -8.228 18.762 0.918 1.00 71.81 86 ASP A C 1
ATOM 687 O O . ASP A 1 86 ? -7.816 18.404 2.029 1.00 71.81 86 ASP A O 1
ATOM 691 N N . PRO A 1 87 ? -8.747 19.991 0.710 1.00 78.06 87 PRO A N 1
ATOM 692 C CA . PRO A 1 87 ? -9.134 20.574 -0.583 1.00 78.06 87 PRO A CA 1
ATOM 693 C C . PRO A 1 87 ? -7.915 20.944 -1.452 1.00 78.06 87 PRO A C 1
ATOM 695 O O . PRO A 1 87 ? -6.880 21.357 -0.926 1.00 78.06 87 PRO A O 1
ATOM 698 N N . ASN A 1 88 ? -8.042 20.862 -2.784 1.00 77.75 88 ASN A N 1
ATOM 699 C CA . ASN A 1 88 ? -6.959 21.224 -3.707 1.00 77.75 88 ASN A CA 1
ATOM 700 C C . ASN A 1 88 ? -6.863 22.757 -3.868 1.00 77.75 88 ASN A C 1
ATOM 702 O O . ASN A 1 88 ? -7.834 23.376 -4.321 1.00 77.75 88 ASN A O 1
ATOM 706 N N . PRO A 1 89 ? -5.731 23.410 -3.527 1.00 81.69 89 PRO A N 1
ATOM 707 C CA . PRO A 1 89 ? -5.562 24.840 -3.761 1.00 81.69 89 PRO A CA 1
ATOM 708 C C . PRO A 1 89 ? -5.707 25.202 -5.245 1.00 81.69 89 PRO A C 1
ATOM 710 O O . PRO A 1 89 ? -5.267 24.471 -6.133 1.00 81.69 89 PRO A O 1
ATOM 713 N N . LYS A 1 90 ? -6.289 26.371 -5.541 1.00 79.44 90 LYS A N 1
ATOM 714 C CA . LYS A 1 90 ? -6.480 26.827 -6.926 1.00 79.44 90 LYS A CA 1
ATOM 715 C C . LYS A 1 90 ? -5.138 26.891 -7.666 1.00 79.44 90 LYS A C 1
ATOM 717 O O . LYS A 1 90 ? -4.233 27.601 -7.240 1.00 79.44 90 LYS A O 1
ATOM 722 N N . GLY A 1 91 ? -5.052 26.207 -8.806 1.00 73.88 91 GLY A N 1
ATOM 723 C CA . GLY A 1 91 ? -3.853 26.182 -9.649 1.00 73.88 91 GLY A CA 1
ATOM 724 C C . GLY A 1 91 ? -2.772 25.199 -9.194 1.00 73.88 91 GLY A C 1
ATOM 725 O O . GLY A 1 91 ? -1.709 25.173 -9.806 1.00 73.88 91 GLY A O 1
ATOM 726 N N . ASN A 1 92 ? -3.023 24.387 -8.160 1.00 76.19 92 ASN A N 1
ATOM 727 C CA . ASN A 1 92 ? -2.102 23.330 -7.768 1.00 76.19 92 ASN A CA 1
ATOM 728 C C . ASN A 1 92 ? -2.300 22.071 -8.631 1.00 76.19 92 ASN A C 1
ATOM 730 O O . ASN A 1 92 ? -3.377 21.476 -8.660 1.00 76.19 92 ASN A O 1
ATOM 734 N N . ASN A 1 93 ? -1.220 21.671 -9.299 1.00 75.31 93 ASN A N 1
ATOM 735 C CA . ASN A 1 93 ? -1.099 20.481 -10.143 1.00 75.31 93 ASN A CA 1
ATOM 736 C C . ASN A 1 93 ? -0.123 19.436 -9.559 1.00 75.31 93 ASN A C 1
ATOM 738 O O . ASN A 1 93 ? 0.336 18.525 -10.255 1.00 75.31 93 ASN A O 1
ATOM 742 N N . THR A 1 94 ? 0.241 19.595 -8.285 1.00 77.38 94 THR A N 1
ATOM 743 C CA . THR A 1 94 ? 1.114 18.660 -7.576 1.00 77.38 94 THR A CA 1
ATOM 744 C C . THR A 1 94 ? 0.269 17.539 -6.993 1.00 77.38 94 THR A C 1
ATOM 746 O O . THR A 1 94 ? -0.600 17.805 -6.156 1.00 77.38 94 THR A O 1
ATOM 749 N N . LEU A 1 95 ? 0.548 16.291 -7.382 1.00 76.81 95 LEU A N 1
ATOM 750 C CA . LEU A 1 95 ? -0.020 15.145 -6.681 1.00 76.81 95 LEU A CA 1
ATOM 751 C C . LEU A 1 95 ? 0.845 14.752 -5.498 1.00 76.81 95 LEU A C 1
ATOM 753 O O . LEU A 1 95 ? 2.072 14.843 -5.507 1.00 76.81 95 LEU A O 1
ATOM 757 N N . TYR A 1 96 ? 0.152 14.260 -4.487 1.00 74.38 96 TYR A N 1
ATOM 758 C CA . TYR A 1 96 ? 0.704 13.755 -3.254 1.00 74.38 96 TYR A CA 1
ATOM 759 C C . TYR A 1 96 ? 0.535 12.251 -3.214 1.00 74.38 96 TYR A C 1
ATOM 761 O O . TYR A 1 96 ? -0.447 11.689 -3.700 1.00 74.38 96 TYR A O 1
ATOM 769 N N . TRP A 1 97 ? 1.490 11.598 -2.572 1.00 77.56 97 TRP A N 1
ATOM 770 C CA . TRP A 1 97 ? 1.488 10.163 -2.379 1.00 77.56 97 TRP A CA 1
ATOM 771 C C . TRP A 1 97 ? 1.529 9.874 -0.882 1.00 77.56 97 TRP A C 1
ATOM 773 O O . TRP A 1 97 ? 2.429 10.311 -0.171 1.00 77.56 97 TRP A O 1
ATOM 783 N N . SER A 1 98 ? 0.491 9.199 -0.382 1.00 77.06 98 SER A N 1
ATOM 784 C CA . SER A 1 98 ? 0.249 9.112 1.062 1.00 77.06 98 SER A CA 1
ATOM 785 C C . SER A 1 98 ? 1.258 8.252 1.820 1.00 77.06 98 SER A C 1
ATOM 787 O O . SER A 1 98 ? 1.650 8.645 2.917 1.00 77.06 98 SER A O 1
ATOM 789 N N . TRP A 1 99 ? 1.653 7.104 1.263 1.00 89.31 99 TRP A N 1
ATOM 790 C CA . TRP A 1 99 ? 2.467 6.106 1.968 1.00 89.31 99 TRP A CA 1
ATOM 791 C C . TRP A 1 99 ? 3.485 5.414 1.052 1.00 89.31 99 TRP A C 1
ATOM 793 O O . TRP A 1 99 ? 3.403 4.203 0.847 1.00 89.31 99 TRP A O 1
ATOM 803 N N . PRO A 1 100 ? 4.467 6.149 0.496 1.00 89.50 100 PRO A N 1
ATOM 804 C CA . PRO A 1 100 ? 5.333 5.603 -0.534 1.00 89.50 100 PRO A CA 1
ATOM 805 C C . PRO A 1 100 ? 6.195 4.413 -0.156 1.00 89.50 100 PRO A C 1
ATOM 807 O O . PRO A 1 100 ? 6.438 3.535 -0.979 1.00 89.50 100 PRO A O 1
ATOM 810 N N . ALA A 1 101 ? 6.617 4.372 1.101 1.00 91.25 101 ALA A N 1
ATOM 811 C CA . ALA A 1 101 ? 7.431 3.288 1.621 1.00 91.25 101 ALA A CA 1
ATOM 812 C C . ALA A 1 101 ? 6.647 1.975 1.807 1.00 91.25 101 ALA A C 1
ATOM 814 O O . ALA A 1 101 ? 7.249 0.911 1.781 1.00 91.25 101 ALA A O 1
ATOM 815 N N . GLN A 1 102 ? 5.325 2.039 2.007 1.00 92.81 102 GLN A N 1
ATOM 816 C CA . GLN A 1 102 ? 4.486 0.862 2.282 1.00 92.81 102 GLN A CA 1
ATOM 817 C C . GLN A 1 102 ? 3.655 0.437 1.068 1.00 92.81 102 GLN A C 1
ATOM 819 O O . GLN A 1 102 ? 3.375 -0.743 0.877 1.00 92.81 102 GLN A O 1
ATOM 824 N N . ARG A 1 103 ? 3.280 1.405 0.229 1.00 93.81 103 ARG A N 1
ATOM 825 C CA . ARG A 1 103 ? 2.525 1.216 -1.009 1.00 93.81 103 ARG A CA 1
ATOM 826 C C . ARG A 1 103 ? 3.259 1.949 -2.137 1.00 93.81 103 ARG A C 1
ATOM 828 O O . ARG A 1 103 ? 2.882 3.089 -2.415 1.00 93.81 103 ARG A O 1
ATOM 835 N N . PRO A 1 104 ? 4.279 1.333 -2.774 1.00 94.44 104 PRO A N 1
ATOM 836 C CA . PRO A 1 104 ? 4.974 1.851 -3.959 1.00 94.44 104 PRO A CA 1
ATOM 837 C C . PRO A 1 104 ? 4.008 2.336 -5.066 1.00 94.44 104 PRO A C 1
ATOM 839 O O . PRO A 1 104 ? 2.972 1.723 -5.320 1.00 94.44 104 PRO A O 1
ATOM 842 N N . VAL A 1 105 ? 4.316 3.454 -5.727 1.00 92.44 105 VAL A N 1
ATOM 843 C CA . VAL A 1 105 ? 3.579 4.012 -6.876 1.00 92.44 105 VAL A CA 1
ATOM 844 C C . VAL A 1 105 ? 4.484 3.977 -8.079 1.00 92.44 105 VAL A C 1
ATOM 846 O O . VAL A 1 105 ? 4.105 3.339 -9.038 1.00 92.44 105 VAL A O 1
ATOM 849 N N . ALA A 1 106 ? 5.648 4.621 -8.030 1.00 93.44 106 ALA A N 1
ATOM 850 C CA . ALA A 1 106 ? 6.636 4.578 -9.099 1.00 93.44 106 ALA A CA 1
ATOM 851 C C . ALA A 1 106 ? 7.808 3.702 -8.655 1.00 93.44 106 ALA A C 1
ATOM 853 O O . ALA A 1 106 ? 8.345 3.894 -7.560 1.00 93.44 106 ALA A O 1
ATOM 854 N N . VAL A 1 107 ? 8.171 2.729 -9.481 1.00 96.19 107 VAL A N 1
ATOM 855 C CA . VAL A 1 107 ? 9.180 1.711 -9.172 1.00 96.19 107 VAL A CA 1
ATOM 856 C C . VAL A 1 107 ? 10.075 1.472 -10.377 1.00 96.19 107 VAL A C 1
ATOM 858 O O . VAL A 1 107 ? 9.690 1.786 -11.499 1.00 96.19 107 VAL A O 1
ATOM 861 N N . TYR A 1 108 ? 11.263 0.923 -10.140 1.00 97.25 108 TYR A N 1
ATOM 862 C CA . TYR A 1 108 ? 12.196 0.513 -11.186 1.00 97.25 108 TYR A CA 1
ATOM 863 C C . TYR A 1 108 ? 12.142 -1.011 -11.346 1.00 97.25 108 TYR A C 1
ATOM 865 O O . TYR A 1 108 ? 12.689 -1.703 -10.488 1.00 97.25 108 TYR A O 1
ATOM 873 N N . PRO A 1 109 ? 11.492 -1.558 -12.388 1.00 97.31 109 PRO A N 1
ATOM 874 C CA . PRO A 1 109 ? 11.482 -2.998 -12.630 1.00 97.31 109 PRO A CA 1
ATOM 875 C C . PRO A 1 109 ? 12.883 -3.531 -12.940 1.00 97.31 109 PRO A C 1
ATOM 877 O O . PRO A 1 109 ? 13.611 -2.935 -13.737 1.00 97.31 109 PRO A O 1
ATOM 880 N N . ALA A 1 110 ? 13.240 -4.678 -12.356 1.00 96.38 110 ALA A N 1
ATOM 881 C CA . ALA A 1 110 ? 14.545 -5.320 -12.556 1.00 96.38 110 ALA A CA 1
ATOM 882 C C . ALA A 1 110 ? 14.871 -5.580 -14.035 1.00 96.38 110 ALA A C 1
ATOM 884 O O . ALA A 1 110 ? 15.999 -5.392 -14.489 1.00 96.38 110 ALA A O 1
ATOM 885 N N . GLU A 1 111 ? 13.868 -5.989 -14.800 1.00 94.62 111 GLU A N 1
ATOM 886 C CA . GLU A 1 111 ? 13.980 -6.291 -16.228 1.00 94.62 111 GLU A CA 1
ATOM 887 C C . GLU A 1 111 ? 14.223 -5.067 -17.123 1.00 94.62 111 GLU A C 1
ATOM 889 O O . GLU A 1 111 ? 14.694 -5.224 -18.246 1.00 94.62 111 GLU A O 1
ATOM 894 N N . LEU A 1 112 ? 13.960 -3.856 -16.622 1.00 95.69 112 LEU A N 1
ATOM 895 C CA . LEU A 1 112 ? 14.245 -2.611 -17.336 1.00 95.69 112 LEU A CA 1
ATOM 896 C C . LEU A 1 112 ? 15.591 -2.001 -16.941 1.00 95.69 112 LEU A C 1
ATOM 898 O O . LEU A 1 112 ? 16.011 -1.011 -17.539 1.00 95.69 112 LEU A O 1
ATOM 902 N N . CYS A 1 113 ? 16.276 -2.552 -15.938 1.00 95.31 113 CYS A N 1
ATOM 903 C CA . CYS A 1 113 ? 17.622 -2.114 -15.597 1.00 95.31 113 CYS A CA 1
ATOM 904 C C . CYS A 1 113 ? 18.596 -2.420 -16.741 1.00 95.31 113 CYS A C 1
ATOM 906 O O . CYS A 1 113 ? 18.533 -3.468 -17.383 1.00 95.31 113 CYS A O 1
ATOM 908 N N . VAL A 1 114 ? 19.537 -1.506 -16.961 1.00 94.88 114 VAL A N 1
ATOM 909 C CA . VAL A 1 114 ? 20.525 -1.590 -18.041 1.00 94.88 114 VAL A CA 1
ATOM 910 C C . VAL A 1 114 ? 21.934 -1.582 -17.474 1.00 94.88 114 VAL A C 1
ATOM 912 O O . VAL A 1 114 ? 22.193 -1.006 -16.417 1.00 94.88 114 VAL A O 1
ATOM 915 N N . ARG A 1 115 ? 22.862 -2.220 -18.185 1.00 93.06 115 ARG A N 1
ATOM 916 C CA . ARG A 1 115 ? 24.275 -2.211 -17.816 1.00 93.06 115 ARG A CA 1
ATOM 917 C C . ARG A 1 115 ? 24.974 -1.027 -18.478 1.00 93.06 115 ARG A C 1
ATOM 919 O O . ARG A 1 115 ? 24.951 -0.911 -19.701 1.00 93.06 115 ARG A O 1
ATOM 926 N N . ALA A 1 116 ? 25.574 -0.160 -17.671 1.00 91.38 116 ALA A N 1
ATOM 927 C CA . ALA A 1 116 ? 26.363 0.974 -18.132 1.00 91.38 116 ALA A CA 1
ATOM 928 C C . ALA A 1 116 ? 27.734 0.532 -18.676 1.00 91.38 116 ALA A C 1
ATOM 930 O O . ALA A 1 116 ? 28.176 -0.601 -18.468 1.00 91.38 116 ALA A O 1
ATOM 931 N N . GLU A 1 117 ? 28.419 1.445 -19.369 1.00 91.56 117 GLU A N 1
ATOM 932 C CA . GLU A 1 117 ? 29.740 1.201 -19.970 1.00 91.56 117 GLU A CA 1
ATOM 933 C C . GLU A 1 117 ? 30.814 0.841 -18.933 1.00 91.56 117 GLU A C 1
ATOM 935 O O . GLU A 1 117 ? 31.696 0.030 -19.208 1.00 91.56 117 GLU A O 1
ATOM 940 N N . ASP A 1 118 ? 30.712 1.393 -17.721 1.00 90.88 118 ASP A N 1
ATOM 941 C CA . ASP A 1 118 ? 31.596 1.084 -16.589 1.00 90.88 118 ASP A CA 1
ATOM 942 C C . ASP A 1 118 ? 31.301 -0.282 -15.936 1.00 90.88 118 ASP A C 1
ATOM 944 O O . ASP A 1 118 ? 31.955 -0.684 -14.973 1.00 90.88 118 ASP A O 1
ATOM 948 N N . GLY A 1 119 ? 30.319 -1.014 -16.468 1.00 88.31 119 GLY A N 1
ATOM 949 C CA . GLY A 1 119 ? 29.896 -2.323 -15.997 1.00 88.31 119 GLY A CA 1
ATOM 950 C C . GLY A 1 119 ? 28.908 -2.296 -14.832 1.00 88.31 119 GLY A C 1
ATOM 951 O O . GLY A 1 119 ? 28.449 -3.383 -14.461 1.00 88.31 119 GLY A O 1
ATOM 952 N N . SER A 1 120 ? 28.567 -1.117 -14.291 1.00 90.69 120 SER A N 1
ATOM 953 C CA . SER A 1 120 ? 27.551 -0.941 -13.245 1.00 90.69 120 SER A CA 1
ATOM 954 C C . SER A 1 120 ? 26.131 -1.119 -13.791 1.00 90.69 120 SER A C 1
ATOM 956 O O . SER A 1 120 ? 25.876 -0.946 -14.984 1.00 90.69 120 SER A O 1
ATOM 958 N N . TRP A 1 121 ? 25.191 -1.484 -12.920 1.00 94.81 121 TRP A N 1
ATOM 959 C CA . TRP A 1 121 ? 23.769 -1.478 -13.257 1.00 94.81 121 TRP A CA 1
ATOM 960 C C . TRP A 1 121 ? 23.180 -0.091 -13.023 1.00 94.81 121 TRP A C 1
ATOM 962 O O . TRP A 1 121 ? 23.510 0.577 -12.045 1.00 94.81 121 TRP A O 1
ATOM 972 N N . GLN A 1 122 ? 22.300 0.329 -13.926 1.00 94.31 122 GLN A N 1
ATOM 973 C CA . GLN A 1 122 ? 21.546 1.572 -13.836 1.00 94.31 122 GLN A CA 1
ATOM 974 C C . GLN A 1 122 ? 20.049 1.270 -13.952 1.00 94.31 122 GLN A C 1
ATOM 976 O O . GLN A 1 122 ? 19.655 0.368 -14.703 1.00 94.31 122 GLN A O 1
ATOM 981 N N . PRO A 1 123 ? 19.196 1.998 -13.214 1.00 93.88 123 PRO A N 1
ATOM 982 C CA . PRO A 1 123 ? 17.761 1.815 -13.321 1.00 93.88 123 PRO A CA 1
ATOM 983 C C . PRO A 1 123 ? 17.266 2.230 -14.713 1.00 93.88 123 PRO A C 1
ATOM 985 O O . PRO A 1 123 ? 17.736 3.211 -15.286 1.00 93.88 123 PRO A O 1
ATOM 988 N N . GLY A 1 124 ? 16.297 1.482 -15.238 1.00 93.88 124 GLY A N 1
ATOM 989 C CA . GLY A 1 124 ? 15.539 1.874 -16.423 1.00 93.88 124 GLY A CA 1
ATOM 990 C C . GLY A 1 124 ? 14.504 2.964 -16.126 1.00 93.88 124 GLY A C 1
ATOM 991 O O . GLY A 1 124 ? 14.548 3.597 -15.067 1.00 93.88 124 GLY A O 1
ATOM 992 N N . PRO A 1 125 ? 13.530 3.184 -17.026 1.00 94.44 125 PRO A N 1
ATOM 993 C CA . PRO A 1 125 ? 12.400 4.055 -16.725 1.00 94.44 125 PRO A CA 1
ATOM 994 C C . PRO A 1 125 ? 11.577 3.515 -15.547 1.00 94.44 125 PRO A C 1
ATOM 996 O O . PRO A 1 125 ? 11.497 2.307 -15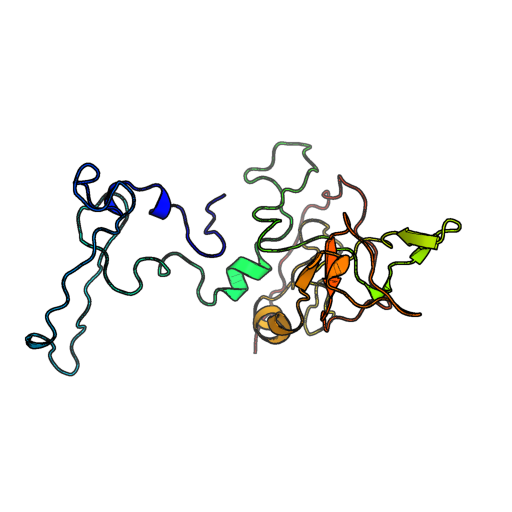.315 1.00 94.44 125 PRO A O 1
ATOM 999 N N . GLN A 1 126 ? 10.939 4.424 -14.806 1.00 95.00 126 GLN A N 1
ATOM 1000 C CA . GLN A 1 126 ? 9.994 4.041 -13.761 1.00 95.00 126 GLN A CA 1
ATOM 1001 C C . GLN A 1 126 ? 8.670 3.598 -14.373 1.00 95.00 126 GLN A C 1
ATOM 1003 O O . GLN A 1 126 ? 8.153 4.273 -15.261 1.00 95.00 126 GLN A O 1
ATOM 1008 N N . LEU A 1 127 ? 8.085 2.531 -13.832 1.00 95.56 127 LEU A N 1
ATOM 1009 C CA . LEU A 1 127 ? 6.709 2.117 -14.113 1.00 95.56 127 LEU A CA 1
ATOM 1010 C C . LEU A 1 127 ? 5.831 2.278 -12.867 1.00 95.56 127 LEU A C 1
ATOM 1012 O O . LEU A 1 127 ? 6.334 2.381 -11.743 1.00 95.56 127 LEU A O 1
ATOM 1016 N N . PHE A 1 128 ? 4.508 2.272 -13.049 1.00 94.88 128 PHE A N 1
ATOM 1017 C CA . PHE A 1 128 ? 3.581 2.235 -11.920 1.00 94.88 128 PHE A CA 1
ATOM 1018 C C . PHE A 1 128 ? 3.597 0.858 -11.241 1.00 94.88 128 PHE A C 1
ATOM 1020 O O . PHE A 1 128 ? 3.417 -0.140 -11.915 1.00 94.88 128 PHE A O 1
ATOM 1027 N N . SER A 1 129 ? 3.759 0.760 -9.920 1.00 96.12 129 SER A N 1
ATOM 1028 C CA . SER A 1 129 ? 3.774 -0.515 -9.166 1.00 96.12 129 SER A CA 1
ATOM 1029 C C . SER A 1 129 ? 2.494 -1.349 -9.352 1.00 96.12 129 SER A C 1
ATOM 1031 O O . SER A 1 129 ? 2.512 -2.576 -9.330 1.00 96.12 129 SER A O 1
ATOM 1033 N N . VAL A 1 130 ? 1.365 -0.666 -9.558 1.00 96.06 130 VAL A N 1
ATOM 1034 C CA . VAL A 1 130 ? 0.076 -1.262 -9.924 1.00 96.06 130 VAL A CA 1
ATOM 1035 C C . VAL A 1 130 ? -0.240 -0.782 -11.338 1.00 96.06 130 VAL A C 1
ATOM 1037 O O . VAL A 1 130 ? -0.454 0.417 -11.520 1.00 96.06 130 VAL A O 1
ATOM 1040 N N . ARG A 1 131 ? -0.215 -1.692 -12.320 1.00 94.69 131 ARG A N 1
ATOM 1041 C CA . ARG A 1 131 ? -0.206 -1.349 -13.760 1.00 94.69 131 ARG A CA 1
ATOM 1042 C C . ARG A 1 131 ? -0.904 -2.365 -14.681 1.00 94.69 131 ARG A C 1
ATOM 1044 O O . ARG A 1 131 ? -0.510 -2.548 -15.825 1.00 94.69 131 ARG A O 1
ATOM 1051 N N . GLY A 1 132 ? -1.884 -3.095 -14.163 1.00 92.00 132 GLY A N 1
ATOM 1052 C CA . GLY A 1 132 ? -2.605 -4.099 -14.944 1.00 92.00 132 GLY A CA 1
ATOM 1053 C C . GLY A 1 132 ? -3.649 -3.509 -15.898 1.00 92.00 132 GLY A C 1
ATOM 1054 O O . GLY A 1 132 ? -4.187 -2.424 -15.668 1.00 92.00 132 GLY A O 1
ATOM 1055 N N . ASP A 1 133 ? -3.953 -4.241 -16.963 1.00 93.62 133 ASP A N 1
ATOM 1056 C CA . ASP A 1 133 ? -5.002 -3.944 -17.945 1.00 93.62 133 ASP A CA 1
ATOM 1057 C C . ASP A 1 133 ? -6.271 -4.790 -17.733 1.00 93.62 133 ASP A C 1
ATOM 1059 O O . ASP A 1 133 ? -7.240 -4.662 -18.478 1.00 93.62 133 ASP A O 1
ATOM 1063 N N . GLU A 1 134 ? -6.298 -5.637 -16.700 1.00 93.25 134 GLU A N 1
ATOM 1064 C CA . GLU A 1 134 ? -7.420 -6.529 -16.430 1.00 93.25 134 GLU A CA 1
ATOM 1065 C C . GLU A 1 134 ? -8.661 -5.759 -15.956 1.00 93.25 134 GLU A C 1
ATOM 1067 O O . GLU A 1 134 ? -8.580 -4.856 -15.120 1.00 93.25 134 GLU A O 1
ATOM 1072 N N . GLY A 1 135 ? -9.838 -6.154 -16.446 1.00 91.88 135 GLY A N 1
ATOM 1073 C CA . GLY A 1 135 ? -11.090 -5.468 -16.120 1.00 91.88 135 GLY A CA 1
ATOM 1074 C C . GLY A 1 135 ? -11.065 -4.024 -16.620 1.00 91.88 135 GLY A C 1
ATOM 1075 O O . GLY A 1 135 ? -10.864 -3.780 -17.807 1.00 91.88 135 GLY A O 1
ATOM 1076 N N . HIS A 1 136 ? -11.246 -3.066 -15.714 1.00 93.12 136 HIS A N 1
ATOM 1077 C CA . HIS A 1 136 ? -11.175 -1.634 -16.030 1.00 93.12 136 HIS A CA 1
ATOM 1078 C C . HIS A 1 136 ? -9.737 -1.100 -16.040 1.00 93.12 136 HIS A C 1
ATOM 1080 O O . HIS A 1 136 ? -9.521 0.084 -16.307 1.00 93.12 136 HIS A O 1
ATOM 1086 N N . GLY A 1 137 ? -8.765 -1.964 -15.726 1.00 93.31 137 GLY A N 1
ATOM 1087 C CA . GLY A 1 137 ? -7.343 -1.670 -15.737 1.00 93.31 137 GLY A CA 1
ATOM 1088 C C . GLY A 1 137 ? -6.948 -0.484 -14.859 1.00 93.31 137 GLY A C 1
ATOM 1089 O O . GLY A 1 137 ? -7.711 0.028 -14.028 1.00 93.31 137 GLY A O 1
ATOM 1090 N N . THR A 1 138 ? -5.707 -0.046 -15.046 1.00 92.94 138 THR A N 1
ATOM 1091 C CA . THR A 1 138 ? -5.136 1.107 -14.341 1.00 92.94 138 THR A CA 1
ATOM 1092 C C . THR A 1 138 ? -4.943 2.333 -15.223 1.00 92.94 138 THR A C 1
ATOM 1094 O O . THR A 1 138 ? -4.690 3.418 -14.700 1.00 92.94 138 THR A O 1
ATOM 1097 N N . SER A 1 139 ? -5.022 2.165 -16.545 1.00 88.31 139 SER A N 1
ATOM 1098 C CA . SER A 1 139 ? -4.795 3.246 -17.502 1.00 88.31 139 SER A CA 1
ATOM 1099 C C . SER A 1 139 ? -5.974 4.208 -17.531 1.00 88.31 139 SER A C 1
ATOM 1101 O O . SER A 1 139 ? -7.140 3.816 -17.526 1.00 88.31 139 SER A O 1
ATOM 1103 N N . THR A 1 140 ? -5.666 5.498 -17.544 1.00 87.12 140 THR A N 1
ATOM 1104 C CA . THR A 1 140 ? -6.664 6.559 -17.504 1.00 87.12 140 THR A CA 1
ATOM 1105 C C . THR A 1 140 ? -6.036 7.865 -17.975 1.00 87.12 140 THR A C 1
ATOM 1107 O O . THR A 1 140 ? -4.880 8.147 -17.646 1.00 87.12 140 THR A O 1
ATOM 1110 N N . PRO A 1 141 ? -6.762 8.716 -18.720 1.00 84.00 141 PRO A N 1
ATOM 1111 C CA . PRO A 1 141 ? -6.215 10.004 -19.133 1.00 84.00 141 PRO A CA 1
ATOM 1112 C C . PRO A 1 141 ? -5.953 10.930 -17.939 1.00 84.00 141 PRO A C 1
ATOM 1114 O O . PRO A 1 141 ? -5.241 11.912 -18.097 1.00 84.00 141 PRO A O 1
ATOM 1117 N N . TYR A 1 142 ? -6.511 10.636 -16.757 1.00 85.19 142 TYR A N 1
ATOM 1118 C CA . TYR A 1 142 ? -6.405 11.445 -15.545 1.00 85.19 142 TYR A CA 1
ATOM 1119 C C . TYR A 1 142 ? -5.173 11.048 -14.715 1.00 85.19 142 TYR A C 1
ATOM 1121 O O . TYR A 1 142 ? -5.214 10.023 -14.030 1.00 85.19 142 TYR A O 1
ATOM 1129 N N . PRO A 1 143 ? -4.094 11.851 -14.667 1.00 84.56 143 PRO A N 1
ATOM 1130 C CA . PRO A 1 143 ? -2.855 11.449 -13.989 1.00 84.56 143 PRO A CA 1
ATOM 1131 C C . PRO A 1 143 ? -3.027 11.212 -12.482 1.00 84.56 143 PRO A C 1
ATOM 1133 O O . PRO A 1 143 ? -2.330 10.394 -11.889 1.00 84.56 143 PRO A O 1
ATOM 1136 N N . GLN A 1 144 ? -4.022 11.854 -11.865 1.00 83.88 144 GLN A N 1
ATOM 1137 C CA . GLN A 1 144 ? -4.418 11.639 -10.470 1.00 83.88 144 GLN A CA 1
ATOM 1138 C C . GLN A 1 144 ? -5.108 10.291 -10.199 1.00 83.88 144 GLN A C 1
ATOM 1140 O O . GLN A 1 144 ? -5.314 9.933 -9.042 1.00 83.88 144 GLN A O 1
ATOM 1145 N N . GLN A 1 145 ? -5.478 9.551 -11.243 1.00 87.56 145 GLN A N 1
ATOM 1146 C CA . GLN A 1 145 ? -6.093 8.223 -11.161 1.00 87.56 145 GLN A CA 1
ATOM 1147 C C . GLN A 1 145 ? -5.191 7.118 -11.732 1.00 87.56 145 GLN A C 1
ATOM 1149 O O . GLN A 1 145 ? -5.599 5.961 -11.755 1.00 87.56 145 GLN A O 1
ATOM 1154 N N . GLN A 1 146 ? -3.975 7.452 -12.174 1.00 89.00 146 GLN A N 1
ATOM 1155 C CA . GLN A 1 146 ? -2.990 6.479 -12.645 1.00 89.00 146 GLN A CA 1
ATOM 1156 C C . GLN A 1 146 ? -2.381 5.680 -11.480 1.00 89.00 146 GLN A C 1
ATOM 1158 O O . GLN A 1 146 ? -2.376 6.115 -10.320 1.00 89.00 146 GLN A O 1
ATOM 1163 N N . GLY A 1 147 ? -1.856 4.493 -11.790 1.00 90.94 147 GLY A N 1
ATOM 1164 C CA . GLY A 1 147 ? -1.191 3.625 -10.815 1.00 90.94 147 GLY A CA 1
ATOM 1165 C C . GLY A 1 147 ? -2.122 3.005 -9.769 1.00 90.94 147 GLY A C 1
ATOM 1166 O O . GLY A 1 147 ? -1.677 2.718 -8.654 1.00 90.94 147 GLY A O 1
ATOM 1167 N N . ARG A 1 148 ? -3.411 2.856 -10.095 1.00 93.62 148 ARG A N 1
ATOM 1168 C CA . ARG A 1 148 ? -4.478 2.191 -9.322 1.00 93.62 148 ARG A CA 1
ATOM 1169 C C . ARG A 1 148 ? -5.510 1.626 -10.297 1.00 93.62 148 ARG A C 1
ATOM 1171 O O . ARG A 1 148 ? -5.669 2.183 -11.379 1.00 93.62 148 ARG A O 1
ATOM 1178 N N . TYR A 1 149 ? -6.239 0.581 -9.920 1.00 95.56 149 TYR A N 1
ATOM 1179 C CA . TYR A 1 149 ? -7.373 0.133 -10.733 1.00 95.56 149 TYR A CA 1
ATOM 1180 C C . TYR A 1 149 ? -8.532 1.118 -10.633 1.00 95.56 149 TYR A C 1
ATOM 1182 O O . TYR A 1 149 ? -8.810 1.640 -9.546 1.00 95.56 149 TYR A O 1
ATOM 1190 N N . GLN A 1 150 ? -9.232 1.327 -11.748 1.00 94.19 150 GLN A N 1
ATOM 1191 C CA . GLN A 1 150 ? -10.398 2.214 -11.783 1.00 94.19 150 GLN A CA 1
ATOM 1192 C C . GLN A 1 150 ? -11.598 1.602 -11.041 1.00 94.19 150 GLN A C 1
ATOM 1194 O O . GLN A 1 150 ? -12.344 2.322 -10.374 1.00 94.19 150 GLN A O 1
ATOM 1199 N N . CYS A 1 151 ? -11.713 0.269 -11.053 1.00 94.25 151 CYS A N 1
ATOM 1200 C CA . CYS A 1 151 ? -12.643 -0.485 -10.221 1.00 94.25 151 CYS A CA 1
ATOM 1201 C C . CYS A 1 151 ? -11.914 -1.266 -9.125 1.00 94.25 151 CYS A C 1
ATOM 1203 O O . CYS A 1 151 ? -10.909 -1.937 -9.341 1.00 94.25 151 CYS A O 1
ATOM 1205 N N . TYR A 1 152 ? -12.445 -1.196 -7.906 1.00 93.25 152 TYR A N 1
ATOM 1206 C CA . TYR A 1 152 ? -11.783 -1.762 -6.728 1.00 93.25 152 TYR A CA 1
ATOM 1207 C C . TYR A 1 152 ? -11.860 -3.288 -6.714 1.00 93.25 152 TYR A C 1
ATOM 1209 O O . TYR A 1 152 ? -10.949 -3.939 -6.209 1.00 93.25 152 TYR A O 1
ATOM 1217 N N . PHE A 1 153 ? -12.918 -3.853 -7.301 1.00 94.06 153 PHE A N 1
ATOM 1218 C CA . PHE A 1 153 ? -13.070 -5.295 -7.471 1.00 94.06 153 PHE A CA 1
ATOM 1219 C C . PHE A 1 153 ? -11.923 -5.888 -8.299 1.00 94.06 153 PHE A C 1
ATOM 1221 O O . PHE A 1 153 ? -11.341 -6.896 -7.907 1.00 94.06 153 PHE A O 1
ATOM 1228 N N . ASP A 1 154 ? -11.519 -5.203 -9.372 1.00 95.44 154 ASP A N 1
ATOM 1229 C CA . ASP A 1 154 ? -10.398 -5.635 -10.208 1.00 95.44 154 ASP A CA 1
ATOM 1230 C C . ASP A 1 154 ? -9.097 -5.666 -9.400 1.00 95.44 154 ASP A C 1
ATOM 1232 O O . ASP A 1 154 ? -8.321 -6.616 -9.507 1.00 95.44 154 ASP A O 1
ATOM 1236 N N . PHE A 1 155 ? -8.881 -4.699 -8.502 1.00 96.44 155 PHE A N 1
ATOM 1237 C CA . PHE A 1 155 ? -7.724 -4.751 -7.613 1.00 96.44 155 PHE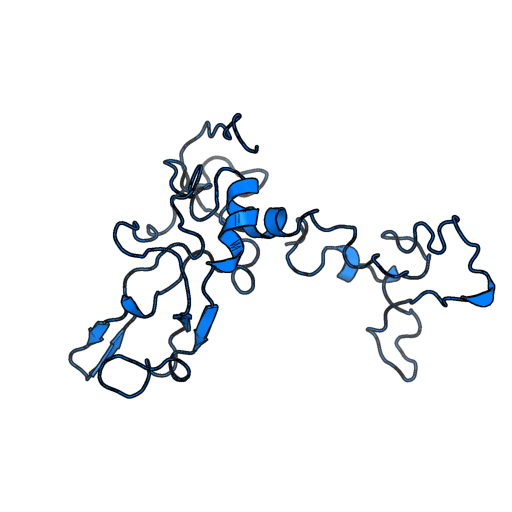 A CA 1
ATOM 1238 C C . PHE A 1 155 ? -7.814 -5.880 -6.577 1.00 96.44 155 PHE A C 1
ATOM 1240 O O . PHE A 1 155 ? -6.808 -6.526 -6.303 1.00 96.44 155 PHE A O 1
ATOM 1247 N N . VAL A 1 156 ? -8.996 -6.179 -6.027 1.00 96.31 156 VAL A N 1
ATOM 1248 C CA . VAL A 1 156 ? -9.178 -7.330 -5.116 1.00 96.31 156 VAL A CA 1
ATOM 1249 C C . VAL A 1 156 ? -8.783 -8.649 -5.790 1.00 96.31 156 VAL A C 1
ATOM 1251 O O . VAL A 1 156 ? -8.274 -9.545 -5.121 1.00 96.31 156 VAL A O 1
ATOM 1254 N N . VAL A 1 157 ? -8.968 -8.774 -7.104 1.00 95.69 157 VAL A N 1
ATOM 1255 C CA . VAL A 1 157 ? -8.547 -9.961 -7.863 1.00 95.69 157 VAL A CA 1
ATOM 1256 C C . VAL A 1 157 ? -7.054 -9.915 -8.207 1.00 95.69 157 VAL A C 1
ATOM 1258 O O . VAL A 1 157 ? -6.374 -10.938 -8.144 1.00 95.69 157 VAL A O 1
ATOM 1261 N N . ASN A 1 158 ? -6.525 -8.737 -8.543 1.00 97.25 158 ASN A N 1
ATOM 1262 C CA . ASN A 1 158 ? -5.184 -8.593 -9.114 1.00 97.25 158 ASN A CA 1
ATOM 1263 C C . ASN A 1 158 ? -4.091 -8.155 -8.125 1.00 97.25 158 ASN A C 1
ATOM 1265 O O . ASN A 1 158 ? -2.919 -8.146 -8.493 1.00 97.25 158 ASN A O 1
ATOM 1269 N N . TRP A 1 159 ? -4.413 -7.846 -6.865 1.00 97.25 159 TRP A N 1
ATOM 1270 C CA . TRP A 1 159 ? -3.412 -7.462 -5.860 1.00 97.25 159 TRP A CA 1
ATOM 1271 C C . TRP A 1 159 ? -2.235 -8.444 -5.690 1.00 97.25 159 TRP A C 1
ATOM 1273 O O . TRP A 1 159 ? -1.139 -7.949 -5.423 1.00 97.25 159 TRP A O 1
ATOM 1283 N N . PRO A 1 160 ? -2.367 -9.785 -5.859 1.00 97.62 160 PRO A N 1
ATOM 1284 C CA . PRO A 1 160 ? -1.230 -10.690 -5.685 1.00 97.62 160 PRO A CA 1
ATOM 1285 C C . PRO A 1 160 ? -0.144 -10.504 -6.751 1.00 97.62 160 PRO A C 1
ATOM 1287 O O . PRO A 1 160 ? 0.950 -11.038 -6.600 1.00 97.62 160 PRO A O 1
ATOM 1290 N N . LYS A 1 161 ? -0.446 -9.774 -7.833 1.00 98.06 161 LYS A N 1
ATOM 1291 C CA . LYS A 1 161 ? 0.492 -9.487 -8.923 1.00 98.06 161 LYS A CA 1
ATOM 1292 C C . LYS A 1 161 ? 1.466 -8.354 -8.602 1.00 98.06 161 LYS A C 1
ATOM 1294 O O . LYS A 1 161 ? 2.423 -8.165 -9.349 1.00 98.06 161 LYS A O 1
ATOM 1299 N N . VAL A 1 162 ? 1.230 -7.593 -7.531 1.00 97.81 162 VAL A N 1
ATOM 1300 C CA . VAL A 1 162 ? 2.098 -6.479 -7.126 1.00 97.81 162 VAL A CA 1
ATOM 1301 C C . VAL A 1 162 ? 3.490 -7.000 -6.761 1.00 97.81 162 VAL A C 1
ATOM 1303 O O . VAL A 1 162 ? 3.621 -7.945 -5.984 1.00 97.81 162 VAL A O 1
ATOM 1306 N N . GLY A 1 163 ? 4.528 -6.369 -7.315 1.00 97.56 163 GLY A N 1
ATOM 1307 C CA . GLY A 1 163 ? 5.918 -6.720 -7.041 1.00 97.56 163 GLY A CA 1
ATOM 1308 C C . GLY A 1 163 ? 6.432 -6.225 -5.688 1.00 97.56 163 GLY A C 1
ATOM 1309 O O . GLY A 1 163 ? 5.809 -5.421 -4.991 1.00 97.56 163 GLY A O 1
ATOM 1310 N N . PHE A 1 164 ? 7.630 -6.681 -5.335 1.00 97.62 164 PHE A N 1
ATOM 1311 C CA . PHE A 1 164 ? 8.348 -6.266 -4.131 1.00 97.62 164 PHE A CA 1
ATOM 1312 C C . PHE A 1 164 ? 9.495 -5.339 -4.499 1.00 97.62 164 PHE A C 1
ATOM 1314 O O . PHE A 1 164 ? 10.276 -5.657 -5.389 1.00 97.62 164 PHE A O 1
ATOM 1321 N N . VAL A 1 165 ? 9.642 -4.229 -3.777 1.00 97.88 165 VAL A N 1
ATOM 1322 C CA . VAL A 1 165 ? 10.784 -3.321 -3.932 1.00 97.88 165 VAL A CA 1
ATOM 1323 C C . VAL A 1 165 ? 11.837 -3.677 -2.891 1.00 97.88 165 VAL A C 1
ATOM 1325 O O . VAL A 1 165 ? 11.625 -3.457 -1.698 1.00 97.88 165 VAL A O 1
ATO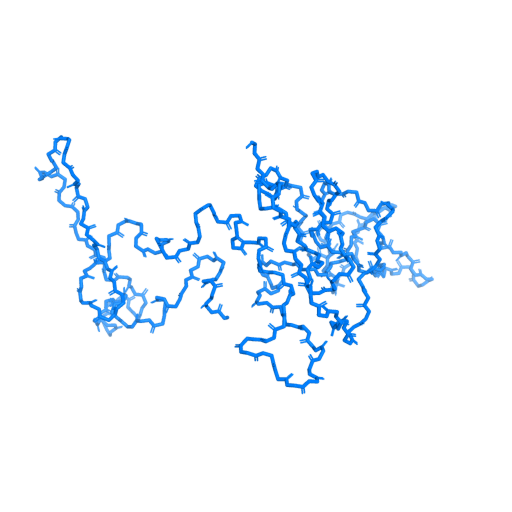M 1328 N N . ILE A 1 166 ? 12.965 -4.227 -3.337 1.00 97.50 166 ILE A N 1
ATOM 1329 C CA . ILE A 1 166 ? 14.072 -4.633 -2.463 1.00 97.50 166 ILE A CA 1
ATOM 1330 C C . ILE A 1 166 ? 15.404 -4.083 -2.972 1.00 97.50 166 ILE A C 1
ATOM 1332 O O . ILE A 1 166 ? 15.498 -3.530 -4.066 1.00 97.50 166 ILE A O 1
ATOM 1336 N N . GLU A 1 167 ? 16.433 -4.192 -2.141 1.00 97.31 167 GLU A N 1
ATOM 1337 C CA . GLU A 1 167 ? 17.762 -3.687 -2.463 1.00 97.31 167 GLU A CA 1
ATOM 1338 C C . GLU A 1 167 ? 18.459 -4.578 -3.508 1.00 97.31 167 GLU A C 1
ATOM 1340 O O . GLU A 1 167 ? 18.349 -5.808 -3.487 1.00 97.31 167 GLU A O 1
ATOM 1345 N N . GLY A 1 168 ? 19.146 -3.939 -4.458 1.00 96.69 168 GLY A N 1
ATOM 1346 C CA . GLY A 1 168 ? 19.688 -4.579 -5.655 1.00 96.69 168 GLY A CA 1
ATOM 1347 C C . GLY A 1 168 ? 20.702 -5.692 -5.391 1.00 96.69 168 GLY A C 1
ATOM 1348 O O . GLY A 1 168 ? 20.810 -6.606 -6.211 1.00 96.69 168 GLY A O 1
ATOM 1349 N N . THR A 1 169 ? 21.390 -5.705 -4.240 1.00 96.88 169 THR A N 1
ATOM 1350 C CA . THR A 1 169 ? 22.308 -6.801 -3.883 1.00 96.88 169 THR A CA 1
ATOM 1351 C C . THR A 1 169 ? 21.581 -8.097 -3.550 1.00 96.88 169 THR A C 1
ATOM 1353 O O . THR A 1 169 ? 22.213 -9.149 -3.519 1.00 96.88 169 THR A O 1
ATOM 1356 N N . GLN A 1 170 ? 20.265 -8.046 -3.332 1.00 97.00 170 GLN A N 1
ATOM 1357 C CA . GLN A 1 170 ? 19.436 -9.220 -3.056 1.00 97.00 170 GLN A CA 1
ATOM 1358 C C . GLN A 1 170 ? 18.787 -9.803 -4.317 1.00 97.00 170 GLN A C 1
ATOM 1360 O O . GLN A 1 170 ? 18.130 -10.840 -4.243 1.00 97.00 170 GLN A O 1
ATOM 1365 N N . ILE A 1 171 ? 18.958 -9.160 -5.477 1.00 96.56 171 ILE A N 1
ATOM 1366 C CA . ILE A 1 171 ? 18.327 -9.575 -6.730 1.00 96.56 171 ILE A CA 1
ATOM 1367 C C . ILE A 1 171 ? 19.413 -10.072 -7.697 1.00 96.56 171 ILE A C 1
ATOM 1369 O O . ILE A 1 171 ? 20.303 -9.299 -8.060 1.00 96.56 171 ILE A O 1
ATOM 1373 N N . PRO A 1 172 ? 19.352 -11.341 -8.143 1.00 95.56 172 PRO A N 1
ATOM 1374 C CA . PRO A 1 172 ? 20.239 -11.855 -9.180 1.00 95.56 172 PRO A CA 1
ATOM 1375 C C . PRO A 1 172 ? 20.094 -11.072 -10.486 1.00 95.56 172 PRO A C 1
ATOM 1377 O O . PRO A 1 172 ? 18.979 -10.853 -10.959 1.00 95.56 172 PRO A O 1
ATOM 1380 N N . ALA A 1 173 ? 21.220 -10.689 -11.084 1.00 94.06 173 ALA A N 1
ATOM 1381 C CA . ALA A 1 173 ? 21.238 -9.947 -12.338 1.00 94.06 173 ALA A CA 1
ATOM 1382 C C . ALA A 1 173 ? 21.513 -10.862 -13.552 1.00 94.06 173 ALA A C 1
ATOM 1384 O O . ALA A 1 173 ? 22.221 -11.873 -13.426 1.00 94.06 173 ALA A O 1
ATOM 1385 N N . PRO A 1 174 ? 21.012 -10.509 -14.752 1.00 91.19 174 PRO A N 1
ATOM 1386 C CA . PRO A 1 174 ? 21.381 -11.190 -15.989 1.00 91.19 174 PRO A CA 1
ATOM 1387 C C . PRO A 1 174 ? 22.901 -11.198 -16.205 1.00 91.19 174 PRO A C 1
ATOM 1389 O O . PRO A 1 174 ? 23.566 -10.174 -16.070 1.00 91.19 174 PRO A O 1
ATOM 1392 N N . GLY A 1 175 ? 23.467 -12.353 -16.564 1.00 86.19 175 GLY A N 1
ATOM 1393 C CA . GLY A 1 175 ? 24.916 -12.497 -16.765 1.00 86.19 175 GLY A CA 1
ATOM 1394 C C . GLY A 1 175 ? 25.731 -12.739 -15.487 1.00 86.19 175 GLY A C 1
ATOM 1395 O O . GLY A 1 175 ? 26.957 -12.809 -15.564 1.00 86.19 175 GLY A O 1
ATOM 1396 N N . GLY A 1 176 ? 25.067 -12.931 -14.342 1.00 89.88 176 GLY A N 1
ATOM 1397 C CA . GLY A 1 176 ? 25.689 -13.270 -13.063 1.00 89.88 176 GLY A CA 1
ATOM 1398 C C . GLY A 1 176 ? 25.875 -12.064 -12.138 1.00 89.88 176 GLY A C 1
ATOM 1399 O O . GLY A 1 176 ? 25.882 -10.914 -12.568 1.00 89.88 176 GLY A O 1
ATOM 1400 N N . GLY A 1 177 ? 26.029 -12.336 -10.840 1.00 93.12 177 GLY A N 1
ATOM 1401 C CA . GLY A 1 177 ? 26.076 -11.296 -9.811 1.00 93.12 177 GLY A CA 1
ATOM 1402 C C . GLY A 1 177 ? 24.691 -10.740 -9.468 1.00 93.12 177 GLY A C 1
ATOM 1403 O O . GLY A 1 177 ? 23.686 -11.445 -9.569 1.00 93.12 177 GLY A O 1
ATOM 1404 N N . THR A 1 178 ? 24.654 -9.486 -9.022 1.00 95.81 178 THR A N 1
ATOM 1405 C CA . THR A 1 178 ? 23.448 -8.790 -8.548 1.00 95.81 178 THR A CA 1
ATOM 1406 C C . THR A 1 178 ? 23.393 -7.376 -9.125 1.00 95.81 178 THR A C 1
ATOM 1408 O O . THR A 1 178 ? 24.350 -6.930 -9.763 1.00 95.81 178 THR A O 1
ATOM 1411 N N . TYR A 1 179 ? 22.295 -6.653 -8.904 1.00 95.31 179 TYR A N 1
ATOM 1412 C CA . TYR A 1 179 ? 22.153 -5.274 -9.387 1.00 95.31 179 TYR A CA 1
ATOM 1413 C C . TYR A 1 179 ? 22.992 -4.247 -8.605 1.00 95.31 179 TYR A C 1
ATOM 1415 O O . TYR A 1 179 ? 22.991 -3.066 -8.938 1.00 95.31 179 TYR A O 1
ATOM 1423 N N . GLY A 1 180 ? 23.75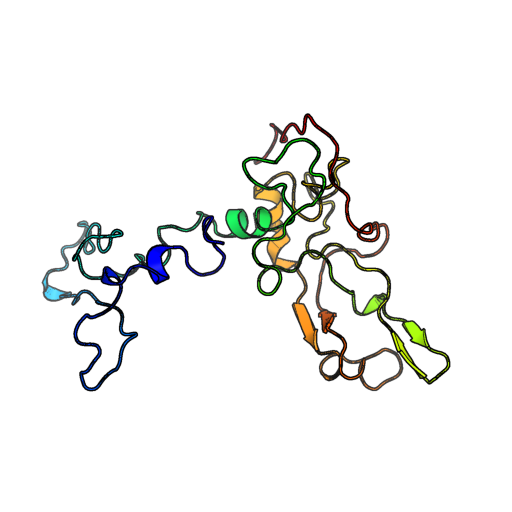5 -4.685 -7.600 1.00 92.06 180 GLY A N 1
ATOM 1424 C CA . GLY A 1 180 ? 24.612 -3.813 -6.800 1.00 92.06 180 GLY A CA 1
ATOM 1425 C C . GLY A 1 180 ? 23.855 -3.040 -5.718 1.00 92.06 180 GLY A C 1
ATOM 1426 O O . GLY A 1 180 ? 22.636 -3.140 -5.578 1.00 92.06 180 GLY A O 1
ATOM 1427 N N . SER A 1 181 ? 24.607 -2.306 -4.899 1.00 92.38 181 SER A N 1
ATOM 1428 C CA . SER A 1 181 ? 24.060 -1.552 -3.771 1.00 92.38 181 SER A CA 1
ATOM 1429 C C . SER A 1 181 ? 23.568 -0.166 -4.180 1.00 92.38 181 SER A C 1
ATOM 1431 O O . SER A 1 181 ? 23.972 0.390 -5.198 1.00 92.38 181 SER A O 1
ATOM 1433 N N . GLY A 1 182 ? 22.678 0.409 -3.368 1.00 90.12 182 GLY A N 1
ATOM 1434 C CA . GLY A 1 182 ? 22.148 1.761 -3.591 1.00 90.12 182 GLY A CA 1
ATOM 1435 C C . GLY A 1 182 ? 20.998 1.845 -4.601 1.00 90.12 182 GLY A C 1
ATOM 1436 O O . GLY A 1 182 ? 20.473 2.934 -4.822 1.00 90.12 182 GLY A O 1
ATOM 1437 N N . MET A 1 183 ? 20.562 0.714 -5.162 1.00 91.62 183 MET A N 1
ATOM 1438 C CA . MET A 1 183 ? 19.377 0.621 -6.016 1.00 91.62 183 MET A CA 1
ATOM 1439 C C . MET A 1 183 ? 18.242 -0.111 -5.298 1.00 91.62 183 MET A C 1
ATOM 1441 O O . MET A 1 183 ? 18.435 -1.213 -4.789 1.00 91.62 183 MET A O 1
ATOM 1445 N N . MET A 1 184 ? 17.050 0.489 -5.295 1.00 96.56 184 MET A N 1
ATOM 1446 C CA . MET A 1 184 ? 15.807 -0.156 -4.863 1.00 96.56 184 MET A CA 1
ATOM 1447 C C . MET A 1 184 ? 15.019 -0.554 -6.110 1.00 96.56 184 MET A C 1
ATOM 1449 O O . MET A 1 184 ? 14.579 0.314 -6.867 1.00 96.56 184 MET A O 1
ATOM 1453 N N . ILE A 1 185 ? 14.881 -1.857 -6.337 1.00 97.25 185 ILE A N 1
ATOM 1454 C CA . ILE A 1 185 ? 14.397 -2.435 -7.592 1.00 97.25 185 ILE A CA 1
ATOM 1455 C C . ILE A 1 185 ? 13.167 -3.292 -7.302 1.00 97.25 185 ILE A C 1
ATOM 1457 O O . ILE A 1 185 ? 13.116 -4.016 -6.307 1.00 97.25 185 ILE A O 1
ATOM 1461 N N . GLU A 1 186 ? 12.170 -3.204 -8.176 1.00 98.06 186 GLU A N 1
ATOM 1462 C CA . GLU A 1 186 ? 11.007 -4.077 -8.148 1.00 98.06 186 GLU A CA 1
ATOM 1463 C C . GLU A 1 186 ? 11.340 -5.449 -8.744 1.00 98.06 186 GLU A C 1
ATOM 1465 O O . GLU A 1 186 ? 11.851 -5.561 -9.861 1.00 98.06 186 GLU A O 1
ATOM 1470 N N . THR A 1 187 ? 10.993 -6.498 -8.005 1.00 97.00 187 THR A N 1
ATOM 1471 C CA . THR A 1 187 ? 11.121 -7.899 -8.405 1.00 97.00 187 THR A CA 1
ATOM 1472 C C . THR A 1 187 ? 9.820 -8.660 -8.149 1.00 97.00 187 THR A C 1
ATOM 1474 O O . THR A 1 187 ? 8.966 -8.215 -7.379 1.00 97.00 187 THR A O 1
ATOM 1477 N N . ALA A 1 188 ? 9.668 -9.817 -8.796 1.00 96.56 188 ALA A N 1
ATOM 1478 C CA . ALA A 1 188 ? 8.528 -10.730 -8.656 1.00 96.56 188 ALA A CA 1
ATOM 1479 C C . ALA A 1 188 ? 7.139 -10.114 -8.937 1.00 96.56 188 ALA A C 1
ATOM 1481 O O . ALA A 1 188 ? 6.122 -10.694 -8.562 1.00 96.56 188 ALA A O 1
ATOM 1482 N N . SER A 1 189 ? 7.089 -8.965 -9.617 1.00 97.62 189 SER A N 1
ATOM 1483 C CA . SER A 1 189 ? 5.851 -8.416 -10.169 1.00 97.62 189 SER A CA 1
ATOM 1484 C C . SER A 1 189 ? 5.318 -9.356 -11.248 1.00 97.62 189 SER A C 1
ATOM 1486 O O . SER A 1 189 ? 6.090 -9.853 -12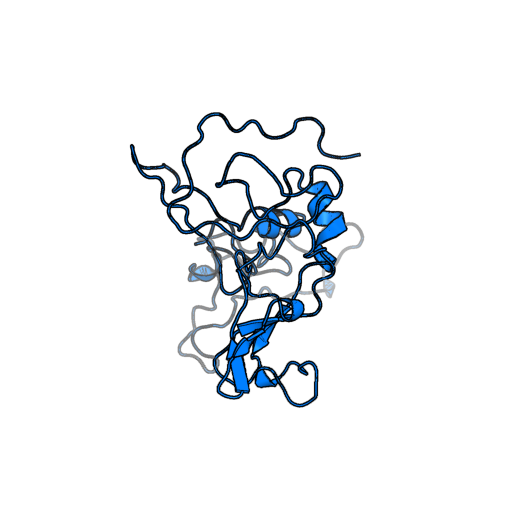.068 1.00 97.62 189 SER A O 1
ATOM 1488 N N . GLN A 1 190 ? 4.012 -9.610 -11.243 1.00 97.50 190 GLN A N 1
ATOM 1489 C CA . GLN A 1 190 ? 3.336 -10.412 -12.270 1.00 97.50 190 GLN A CA 1
ATOM 1490 C C . GLN A 1 190 ? 2.544 -9.543 -13.253 1.00 97.50 190 GLN A C 1
ATOM 1492 O O . GLN A 1 190 ? 1.852 -10.073 -14.121 1.00 97.50 190 GLN A O 1
ATOM 1497 N N . PHE A 1 191 ? 2.614 -8.217 -13.115 1.00 96.50 191 PHE A N 1
ATOM 1498 C CA . PHE A 1 191 ? 2.088 -7.312 -14.127 1.00 96.50 191 PHE A CA 1
ATOM 1499 C C . PHE A 1 191 ? 3.016 -7.264 -15.341 1.00 96.50 191 PHE A C 1
ATOM 1501 O O . PHE A 1 191 ? 4.237 -7.243 -15.157 1.00 96.50 191 PHE A O 1
ATOM 1508 N N . PRO A 1 192 ? 2.465 -7.180 -16.565 1.00 93.00 192 PRO A N 1
ATOM 1509 C CA . PRO A 1 192 ? 3.279 -6.968 -17.748 1.00 93.00 192 PRO A CA 1
ATOM 1510 C C . PRO A 1 192 ? 3.999 -5.621 -17.659 1.00 93.00 192 PRO A C 1
ATOM 1512 O O . PRO A 1 192 ? 3.512 -4.653 -17.071 1.00 93.00 192 PRO A O 1
ATOM 1515 N N . THR A 1 193 ? 5.177 -5.571 -18.256 1.00 92.00 193 THR A N 1
ATOM 1516 C CA . THR A 1 193 ? 5.999 -4.368 -18.434 1.00 92.00 193 THR A CA 1
ATOM 1517 C C . THR A 1 193 ? 5.996 -3.893 -19.880 1.00 92.00 193 THR A C 1
ATOM 1519 O O . THR A 1 193 ? 6.047 -2.692 -20.136 1.00 92.00 193 THR A O 1
ATOM 1522 N N . GLU A 1 194 ? 5.890 -4.823 -20.829 1.00 88.00 194 GLU A N 1
ATOM 1523 C CA . GLU A 1 194 ? 5.703 -4.520 -22.240 1.00 88.00 194 GLU A CA 1
ATOM 1524 C C . GLU A 1 194 ? 4.419 -3.703 -22.440 1.00 88.00 194 GLU A C 1
ATOM 1526 O O . GLU A 1 194 ? 3.372 -3.998 -21.865 1.00 88.00 194 GLU A O 1
ATOM 1531 N N . GLY A 1 195 ? 4.516 -2.639 -23.239 1.00 82.38 195 GLY A N 1
ATOM 1532 C CA . GLY A 1 195 ? 3.395 -1.742 -23.526 1.00 82.38 195 GLY A CA 1
ATOM 1533 C C . GLY A 1 195 ? 3.026 -0.777 -22.395 1.00 82.38 195 GLY A C 1
ATOM 1534 O O . GLY A 1 195 ? 2.128 0.040 -22.586 1.00 82.38 195 GLY A O 1
ATOM 1535 N N . GLN A 1 196 ? 3.712 -0.823 -21.248 1.00 88.31 196 GLN A N 1
ATOM 1536 C CA . GLN A 1 196 ? 3.458 0.097 -20.141 1.00 88.31 196 GLN A CA 1
ATOM 1537 C C . GLN A 1 196 ? 4.146 1.442 -20.364 1.00 88.31 196 GLN A C 1
ATOM 1539 O O . GLN A 1 196 ? 5.331 1.516 -20.694 1.00 88.31 196 GLN A O 1
ATOM 1544 N N . GLU A 1 197 ? 3.402 2.523 -20.143 1.00 84.12 197 GLU A N 1
ATOM 1545 C CA . GLU A 1 197 ? 3.955 3.871 -20.200 1.00 84.12 197 GLU A CA 1
ATOM 1546 C C . GLU A 1 197 ? 4.849 4.142 -18.984 1.00 84.12 197 GLU A C 1
ATOM 1548 O O . GLU A 1 197 ? 4.522 3.800 -17.843 1.00 84.12 197 GLU A O 1
ATOM 1553 N N . ALA A 1 198 ? 5.985 4.795 -19.232 1.00 90.31 198 ALA A N 1
ATOM 1554 C CA . ALA A 1 198 ? 6.837 5.282 -18.160 1.00 90.31 198 ALA A CA 1
ATOM 1555 C C . ALA A 1 198 ? 6.089 6.327 -17.323 1.00 90.31 198 ALA A C 1
ATOM 1557 O O . ALA A 1 198 ? 5.357 7.161 -17.860 1.00 90.31 198 ALA A O 1
ATOM 1558 N N . VAL A 1 199 ? 6.313 6.320 -16.009 1.00 89.56 199 VAL A N 1
ATOM 1559 C CA . VAL A 1 199 ? 5.735 7.324 -15.111 1.00 89.56 199 VAL A CA 1
ATOM 1560 C C . VAL A 1 199 ? 6.236 8.711 -15.540 1.00 89.56 199 VAL A C 1
ATOM 1562 O O . VAL A 1 199 ? 7.449 8.943 -15.536 1.00 89.56 199 VAL A O 1
ATOM 1565 N N . PRO A 1 200 ? 5.341 9.645 -15.910 1.00 82.31 200 PRO A N 1
ATOM 1566 C CA . PRO A 1 200 ? 5.755 10.954 -16.391 1.00 82.31 200 PRO A CA 1
ATOM 1567 C C . PRO A 1 200 ? 6.390 11.796 -15.272 1.00 82.31 200 PRO A C 1
ATOM 1569 O O . PRO A 1 200 ? 6.032 11.644 -14.098 1.00 82.31 200 PRO A O 1
ATOM 1572 N N . PRO A 1 201 ? 7.312 12.718 -15.610 1.00 78.62 201 PRO A N 1
ATOM 1573 C CA . PRO A 1 201 ? 7.915 13.608 -14.629 1.00 78.62 201 PRO A CA 1
ATOM 1574 C C . PRO A 1 201 ? 6.871 14.560 -14.034 1.00 78.62 201 PRO A C 1
ATOM 1576 O O . PRO A 1 201 ? 6.000 15.081 -14.728 1.00 78.62 201 PRO A O 1
ATOM 1579 N N . TRP A 1 202 ? 6.982 14.808 -12.732 1.00 69.69 202 TRP A N 1
ATOM 1580 C CA . TRP A 1 202 ? 6.121 15.730 -11.993 1.00 69.69 202 TRP A CA 1
ATOM 1581 C C . TRP A 1 202 ? 6.339 17.196 -12.404 1.00 69.69 202 TRP A C 1
ATOM 1583 O O . TRP A 1 202 ? 7.480 17.572 -12.686 1.00 69.69 202 TRP A O 1
ATOM 1593 N N . PRO A 1 203 ? 5.304 18.061 -12.350 1.00 70.81 203 PRO A N 1
ATOM 1594 C CA . PRO A 1 203 ? 3.909 17.800 -11.970 1.00 70.81 203 PRO A CA 1
ATOM 1595 C C . PRO A 1 203 ? 3.050 17.264 -13.127 1.00 70.81 203 PRO A C 1
ATOM 1597 O O . PRO A 1 203 ? 3.198 17.701 -14.264 1.00 70.81 203 PRO A O 1
ATOM 1600 N N . THR A 1 204 ? 2.109 16.360 -12.835 1.00 69.25 204 THR A N 1
ATOM 1601 C CA . THR A 1 204 ? 1.310 15.680 -13.873 1.00 69.25 204 THR A CA 1
ATOM 1602 C C . THR A 1 204 ? -0.194 15.935 -13.781 1.00 69.25 204 THR A C 1
ATOM 1604 O O . THR A 1 204 ? -0.890 15.665 -14.752 1.00 69.25 204 THR A O 1
ATOM 1607 N N . SER A 1 205 ? -0.754 16.468 -12.685 1.00 68.44 205 SER A N 1
ATOM 1608 C CA . SER A 1 205 ? -2.221 16.537 -12.561 1.00 68.44 205 SER A CA 1
ATOM 1609 C C . SER A 1 205 ? -2.824 17.801 -13.137 1.00 68.44 205 SER A C 1
ATOM 1611 O O . SER A 1 205 ? -2.640 18.873 -12.572 1.00 68.44 205 SER A O 1
ATOM 1613 N N . TYR A 1 206 ? -3.630 17.688 -14.188 1.00 64.31 206 TYR A N 1
ATOM 1614 C CA . TYR A 1 206 ? -4.556 18.758 -14.556 1.00 64.31 206 TYR A CA 1
ATOM 1615 C C . TYR A 1 206 ? -5.564 18.284 -15.606 1.00 64.31 206 TYR A C 1
ATOM 1617 O O . TYR A 1 206 ? -5.517 18.704 -16.758 1.00 64.31 206 TYR A O 1
ATOM 1625 N N . LEU A 1 207 ? -6.494 17.411 -15.221 1.00 64.06 207 LEU A N 1
ATOM 1626 C CA . LEU A 1 207 ? -7.714 17.204 -16.003 1.00 64.06 207 LEU A CA 1
ATOM 1627 C C . LEU A 1 207 ? -8.916 17.177 -15.050 1.00 64.06 207 LEU A C 1
ATOM 1629 O O . LEU A 1 207 ? -9.077 16.205 -14.303 1.00 64.06 207 LEU A O 1
ATOM 1633 N N . PRO A 1 208 ? -9.748 18.236 -15.021 1.00 66.56 208 PRO A N 1
ATOM 1634 C CA . PRO A 1 208 ? -10.996 18.209 -14.271 1.00 66.56 208 PRO A CA 1
ATOM 1635 C C . PRO A 1 208 ? -11.979 17.206 -14.892 1.00 66.56 208 PRO A C 1
ATOM 1637 O O . PRO A 1 208 ? -11.898 16.872 -16.073 1.00 66.56 208 PRO A O 1
ATOM 1640 N N . GLY A 1 209 ? -12.955 16.760 -14.100 1.00 69.38 209 GLY A N 1
ATOM 1641 C CA . GLY A 1 209 ? -14.082 15.979 -14.613 1.00 69.38 209 GLY A CA 1
ATOM 1642 C C . GLY A 1 209 ? -13.869 14.469 -14.675 1.00 69.38 209 GLY A C 1
ATOM 1643 O O . GLY A 1 209 ? -14.568 13.817 -15.447 1.00 69.38 209 GLY A O 1
ATOM 1644 N N . TYR A 1 210 ? -12.963 13.906 -13.864 1.00 79.62 210 TYR A N 1
ATOM 1645 C CA . TYR A 1 210 ? -12.924 12.456 -13.669 1.00 79.62 210 TYR A CA 1
ATOM 1646 C C . TYR A 1 210 ? -14.301 11.953 -13.222 1.00 79.62 210 TYR A C 1
ATOM 1648 O O . TYR A 1 210 ? -14.838 12.385 -12.198 1.00 79.62 210 TYR A O 1
ATOM 1656 N N . ARG A 1 211 ? -14.865 11.035 -14.005 1.00 79.19 211 ARG A N 1
ATOM 1657 C CA . ARG A 1 211 ? -16.049 10.263 -13.645 1.00 79.19 211 ARG A CA 1
ATOM 1658 C C . ARG A 1 211 ? -15.582 8.846 -13.376 1.00 79.19 211 ARG A C 1
ATOM 1660 O O . ARG A 1 211 ? -15.023 8.214 -14.265 1.00 79.19 211 ARG A O 1
ATOM 1667 N N . LYS A 1 212 ? -15.787 8.382 -12.144 1.00 81.75 212 LYS A N 1
ATOM 1668 C CA . LYS A 1 212 ? -15.542 6.983 -11.798 1.00 81.75 212 LYS A CA 1
ATOM 1669 C C . LYS A 1 212 ? -16.419 6.073 -12.675 1.00 81.75 212 LYS A C 1
ATOM 1671 O O . LYS A 1 212 ? -17.545 6.491 -12.964 1.00 81.75 212 LYS A O 1
ATOM 1676 N N . PRO A 1 213 ? -15.940 4.877 -13.054 1.00 84.88 213 PRO A N 1
ATOM 1677 C CA . PRO A 1 213 ? -16.788 3.890 -13.713 1.00 84.88 213 PRO A CA 1
ATOM 1678 C C . PRO A 1 213 ? -18.027 3.586 -12.858 1.00 84.88 213 PRO A C 1
ATOM 1680 O O . PRO A 1 213 ? -17.963 3.612 -11.620 1.00 84.88 213 PRO A O 1
ATOM 1683 N N . ASP A 1 214 ? -19.161 3.357 -13.515 1.00 86.56 214 ASP A N 1
ATOM 1684 C CA . ASP A 1 214 ? -20.440 2.990 -12.897 1.00 86.56 214 ASP A CA 1
ATOM 1685 C C . ASP A 1 214 ? -20.801 1.508 -13.099 1.00 86.56 214 ASP A C 1
ATOM 1687 O O . ASP A 1 214 ? -21.769 1.027 -12.512 1.00 86.56 214 ASP A O 1
ATOM 1691 N N . ASP A 1 215 ? -19.961 0.775 -13.826 1.00 87.88 215 ASP A N 1
ATOM 1692 C CA . ASP A 1 215 ? -20.037 -0.648 -14.161 1.00 87.88 215 ASP A CA 1
ATOM 1693 C C . ASP A 1 215 ? -19.027 -1.515 -13.377 1.00 87.88 215 ASP A C 1
ATOM 1695 O O . ASP A 1 215 ? -18.637 -2.603 -13.798 1.00 87.88 215 ASP A O 1
ATOM 1699 N N . CYS A 1 216 ? -18.623 -1.067 -12.183 1.00 87.62 216 CYS A N 1
ATOM 1700 C CA . CYS A 1 216 ? -17.736 -1.836 -11.311 1.00 87.62 216 CYS A CA 1
ATOM 1701 C C . CYS A 1 216 ? -18.453 -2.994 -10.589 1.00 87.62 216 CYS A C 1
ATOM 1703 O O . CYS A 1 216 ? -19.352 -2.754 -9.782 1.00 87.62 216 CYS A O 1
ATOM 1705 N N . GLY A 1 217 ? -17.920 -4.213 -10.723 1.00 73.94 217 GLY A N 1
ATOM 1706 C CA . GLY A 1 217 ? -18.308 -5.391 -9.932 1.00 73.94 217 GLY A CA 1
ATOM 1707 C C . GLY A 1 217 ? -18.950 -6.510 -10.764 1.00 73.94 217 GLY A C 1
ATOM 1708 O O . GLY A 1 217 ? -19.120 -6.343 -11.969 1.00 73.94 217 GLY A O 1
ATOM 1709 N N . PRO A 1 218 ? -19.238 -7.670 -10.145 1.00 64.12 218 PRO A N 1
ATOM 1710 C CA . PRO A 1 218 ? -20.014 -8.739 -10.774 1.00 64.12 218 PRO A CA 1
ATOM 1711 C C . PRO A 1 218 ? -21.495 -8.379 -10.957 1.00 64.12 218 PRO A C 1
ATOM 1713 O O . PRO A 1 218 ? -22.007 -7.530 -10.190 1.00 64.12 218 PRO A O 1
#

Sequence (218 aa):
RYSPGIDLTFIVRDTHLYATDWQGVTGPFRINRADLDYSKAVKDLPFLNVGYVPLRDAPVEPGDLCKFMALPWHCDYNSCAVHEPDPNPKGNNTLYWSWPAQRPVAVYPAELCVRAEDGSWQPGPQLFSVRGDEGHGTSTPYPQQQGRYQCYFDFVVNWPKVGFVIEGTQIPAPGGGTYGSGMMIETASQFPTEGQEAVPPWPTSYLPGYRKPDDCGP

pLDDT: mean 89.79, std 8.33, range [64.06, 98.06]